Protein AF-A0A378KQJ8-F1 (afdb_monomer)

Foldseek 3Di:
DDDDDDDDDDDDDPPPPDPPPPPPPLALFDALPDDDDLVNLVSVLVVQQWDAACVDPPQGTAHDWFFADFDPDQADKDWDAPDWDDDLVDKIKGAHFIWIDGGQKIWTARMKIWDADNPVSDTQKIKGAHQIWIDGGQKIKTAHIKMAGVVLRKIKTARIWIKGWDQDPNDTQIKIWTFRMWTADSQRKIKTAQIKMDSHRSSDQQKMKTARMWIQDPVQQKIKGAQIFIDGRNRGDDTDRIAMDGNDPDDDWGWDDWDWDADPVQGTKIWTWIKADPDPQKIKIWIWMQGPRPGIDIDMDIGD

Radius of gyration: 27.18 Å; Cα contacts (8 Å, |Δi|>4): 704; chains: 1; bounding box: 116×48×72 Å

Secondary structure (DSSP, 8-state):
---------------------------S---TTS---HHHHHHHHHHHTEEE-TT-TTTTEEEPP---PPPSSTT-EEEE-SEEE--SSS-EEEEEEEEEEETTEEEEEEEEEEEE-TTT--EEEEEEEEEEEEEETTEEEEEEEEEEETTTTEEEEEEEEEEEEEEETTEEEEEEEEEEEEEE-TTS-EEEEEEEEBSS-TT--S-EEEEEEEEEETTTTEEEEEEEEEEETTEEEEEEEEEEEESSSS---EE-PPEEEEETTTEEEEE--EEEEEETTEEEEEEEEEETTTEEEEEEEEE-

Organism: NCBI:txid45072

Mean predicted aligned error: 11.15 Å

pLDDT: mean 85.05, std 15.15, range [36.19, 98.5]

Structure (mmCIF, N/CA/C/O backbone):
data_AF-A0A378KQJ8-F1
#
_entry.id   AF-A0A378KQJ8-F1
#
loop_
_atom_site.group_PDB
_atom_site.id
_atom_site.type_symbol
_atom_site.label_atom_id
_atom_site.label_alt_id
_atom_site.label_comp_id
_atom_site.label_asym_id
_atom_site.label_entity_id
_atom_site.label_seq_id
_atom_site.pdbx_PDB_ins_code
_atom_site.Cartn_x
_atom_site.Cartn_y
_atom_site.Cartn_z
_atom_site.occupancy
_atom_site.B_iso_or_equiv
_atom_site.auth_seq_id
_atom_site.auth_comp_id
_atom_site.auth_asym_id
_atom_site.auth_atom_id
_atom_site.pdbx_PDB_model_num
ATOM 1 N N . MET A 1 1 ? -85.714 -23.700 15.982 1.00 44.81 1 MET A N 1
ATOM 2 C CA . MET A 1 1 ? -85.073 -24.239 14.764 1.00 44.81 1 MET A CA 1
ATOM 3 C C . MET A 1 1 ? -84.961 -23.130 13.729 1.00 44.81 1 MET A C 1
ATOM 5 O O . MET A 1 1 ? -85.967 -22.788 13.132 1.00 44.81 1 MET A O 1
ATOM 9 N N . SER A 1 2 ? -83.765 -22.578 13.544 1.00 40.25 2 SER A N 1
ATOM 10 C CA . SER A 1 2 ? -83.223 -22.140 12.246 1.00 40.25 2 SER A CA 1
ATOM 11 C C . SER A 1 2 ? -81.758 -21.758 12.491 1.00 40.25 2 SER A C 1
ATOM 13 O O . SER A 1 2 ? -81.451 -20.763 13.139 1.00 40.25 2 SER A O 1
ATOM 15 N N . GLY A 1 3 ? -80.850 -22.654 12.097 1.00 38.47 3 GLY A N 1
ATOM 16 C CA . GLY A 1 3 ? -79.409 -22.487 12.275 1.00 38.47 3 GLY A CA 1
ATOM 17 C C . GLY A 1 3 ? -78.847 -21.495 11.261 1.00 38.47 3 GLY A C 1
ATOM 18 O O . GLY A 1 3 ? -79.117 -21.613 10.068 1.00 38.47 3 GLY A O 1
ATOM 19 N N . GLY A 1 4 ? -78.067 -20.528 11.742 1.00 41.56 4 GLY A N 1
ATOM 20 C CA . GLY A 1 4 ? -77.271 -19.638 10.902 1.00 41.56 4 GLY A CA 1
ATOM 21 C C . GLY A 1 4 ? -75.991 -20.341 10.455 1.00 41.56 4 GLY A C 1
ATOM 22 O O . GLY A 1 4 ? -75.175 -20.738 11.284 1.00 41.56 4 GLY A O 1
ATOM 23 N N . LEU A 1 5 ? -75.840 -20.514 9.143 1.00 39.88 5 LEU A N 1
ATOM 24 C CA . LEU A 1 5 ? -74.664 -21.089 8.498 1.00 39.88 5 LEU A CA 1
ATOM 25 C C . LEU A 1 5 ? -73.543 -20.032 8.469 1.00 39.88 5 LEU A C 1
ATOM 27 O O . LEU A 1 5 ? -73.668 -19.018 7.782 1.00 39.88 5 LEU A O 1
ATOM 31 N N . LEU A 1 6 ? -72.461 -20.245 9.221 1.00 37.50 6 LEU A N 1
ATOM 32 C CA . LEU A 1 6 ? -71.276 -19.384 9.189 1.00 37.50 6 LEU A CA 1
ATOM 33 C C . LEU A 1 6 ? -70.377 -19.829 8.022 1.00 37.50 6 LEU A C 1
ATOM 35 O O . LEU A 1 6 ? -69.761 -20.892 8.080 1.00 37.50 6 LEU A O 1
ATOM 39 N N . ILE A 1 7 ? -70.321 -19.044 6.946 1.00 39.22 7 ILE A N 1
ATOM 40 C CA . ILE A 1 7 ? -69.436 -19.310 5.803 1.00 39.22 7 ILE A CA 1
ATOM 41 C C . ILE A 1 7 ? -68.060 -18.706 6.113 1.00 39.22 7 ILE A C 1
ATOM 43 O O . ILE A 1 7 ? -67.894 -17.488 6.095 1.00 39.22 7 ILE A O 1
ATOM 47 N N . LEU A 1 8 ? -67.070 -19.557 6.401 1.00 36.88 8 LEU A N 1
ATOM 48 C CA . LEU A 1 8 ? -65.660 -19.163 6.451 1.00 36.88 8 LEU A CA 1
ATOM 49 C C . LEU A 1 8 ? -65.102 -19.088 5.021 1.00 36.88 8 LEU A C 1
ATOM 51 O O . LEU A 1 8 ? -64.922 -20.109 4.360 1.00 36.88 8 LEU A O 1
ATOM 55 N N . LEU A 1 9 ? -64.794 -17.878 4.556 1.00 37.06 9 LEU A N 1
ATOM 56 C CA . LEU A 1 9 ? -64.016 -17.651 3.338 1.00 37.06 9 LEU A CA 1
ATOM 57 C C . LEU A 1 9 ? -62.523 -17.716 3.679 1.00 37.06 9 LEU A C 1
ATOM 59 O O . LEU A 1 9 ? -61.972 -16.797 4.282 1.00 37.06 9 LEU A O 1
ATOM 63 N N . ILE A 1 10 ? -61.864 -18.812 3.299 1.00 42.81 10 ILE A N 1
ATOM 64 C CA . ILE A 1 10 ? -60.409 -18.956 3.428 1.00 42.81 10 ILE A CA 1
ATOM 65 C C . ILE A 1 10 ? -59.753 -18.346 2.186 1.00 42.81 10 ILE A C 1
ATOM 67 O O . ILE A 1 10 ? -59.684 -18.977 1.129 1.00 42.81 10 ILE A O 1
ATOM 71 N N . TYR A 1 11 ? -59.245 -17.121 2.317 1.00 39.59 11 TYR A N 1
ATOM 72 C CA . TYR A 1 11 ? -58.379 -16.512 1.309 1.00 39.59 11 TYR A CA 1
ATOM 73 C C . TYR A 1 11 ? -57.024 -17.230 1.290 1.00 39.59 11 TYR A C 1
ATOM 75 O O . TYR A 1 11 ? -56.198 -17.049 2.181 1.00 39.59 11 TYR A O 1
ATOM 83 N N . HIS A 1 12 ? -56.783 -18.039 0.258 1.00 42.09 12 HIS A N 1
ATOM 84 C CA . HIS A 1 12 ? -55.451 -18.563 -0.035 1.00 42.09 12 HIS A CA 1
ATOM 85 C C . HIS A 1 12 ? -54.662 -17.486 -0.786 1.00 42.09 12 HIS A C 1
ATOM 87 O O . HIS A 1 12 ? -54.746 -17.367 -2.007 1.00 42.09 12 HIS A O 1
ATOM 93 N N . GLY A 1 13 ? -53.916 -16.667 -0.045 1.00 44.84 13 GLY A N 1
ATOM 94 C CA . GLY A 1 13 ? -52.891 -15.814 -0.633 1.00 44.84 13 GLY A CA 1
ATOM 95 C C . GLY A 1 13 ? -51.716 -16.681 -1.072 1.00 44.84 13 GLY A C 1
ATOM 96 O O . GLY A 1 13 ? -51.011 -17.233 -0.230 1.00 44.84 13 GLY A O 1
ATOM 97 N N . PHE A 1 14 ? -51.500 -16.814 -2.380 1.00 47.16 14 PHE A N 1
ATOM 98 C CA . PHE A 1 14 ? -50.260 -17.373 -2.908 1.00 47.16 14 PHE A CA 1
ATOM 99 C C . PHE A 1 14 ? -49.114 -16.429 -2.533 1.00 47.16 14 PHE A C 1
ATOM 101 O O . PHE A 1 14 ? -48.910 -15.392 -3.164 1.00 47.16 14 PHE A O 1
ATOM 108 N N . ALA A 1 15 ? -48.378 -16.770 -1.477 1.00 45.22 15 ALA A N 1
ATOM 109 C CA . ALA A 1 15 ? -47.122 -16.116 -1.162 1.00 45.22 15 ALA A CA 1
ATOM 110 C C . ALA A 1 15 ? -46.088 -16.569 -2.200 1.00 45.22 15 ALA A C 1
ATOM 112 O O . ALA A 1 15 ? -45.506 -17.648 -2.092 1.00 45.22 15 ALA A O 1
ATOM 113 N N . TYR A 1 16 ? -45.873 -15.754 -3.232 1.00 48.88 16 TYR A N 1
ATOM 114 C CA . TYR A 1 16 ? -44.685 -15.886 -4.062 1.00 48.88 16 TYR A CA 1
ATOM 115 C C . TYR A 1 16 ? -43.480 -15.501 -3.204 1.00 48.88 16 TYR A C 1
ATOM 117 O O . TYR A 1 16 ? -43.243 -14.324 -2.937 1.00 48.88 16 TYR A O 1
ATOM 125 N N . SER A 1 17 ? -42.711 -16.495 -2.760 1.00 49.12 17 SER A N 1
ATOM 126 C CA . SER A 1 17 ? -41.330 -16.240 -2.368 1.00 49.12 17 SER A CA 1
ATOM 127 C C . SER A 1 17 ? -40.620 -15.774 -3.630 1.00 49.12 17 SER A C 1
ATOM 129 O O . SER A 1 17 ? -40.351 -16.582 -4.519 1.00 49.12 17 SER A O 1
ATOM 131 N N . ALA A 1 18 ? -40.325 -14.478 -3.732 1.00 48.50 18 ALA A N 1
ATOM 132 C CA . ALA A 1 18 ? -39.283 -14.039 -4.641 1.00 48.50 18 ALA A CA 1
ATOM 133 C C . ALA A 1 18 ? -38.042 -14.881 -4.323 1.00 48.50 18 ALA A C 1
ATOM 135 O O . ALA A 1 18 ? -37.678 -15.049 -3.155 1.00 48.50 18 ALA A O 1
ATOM 136 N N . SER A 1 19 ? -37.430 -15.479 -5.340 1.00 47.44 19 SER A N 1
ATOM 137 C CA . SER A 1 19 ? -36.090 -16.025 -5.191 1.00 47.44 19 SER A CA 1
ATOM 138 C C . SER A 1 19 ? -35.224 -14.897 -4.641 1.00 47.44 19 SER A C 1
ATOM 140 O O . SER A 1 19 ? -35.102 -13.858 -5.291 1.00 47.44 19 SER A O 1
ATOM 142 N N . LEU A 1 20 ? -34.667 -15.082 -3.443 1.00 38.91 20 LEU A N 1
ATOM 143 C CA . LEU A 1 20 ? -33.558 -14.270 -2.965 1.00 38.91 20 LEU A CA 1
ATOM 144 C C . LEU A 1 20 ? -32.467 -14.407 -4.025 1.00 38.91 20 LEU A C 1
ATOM 146 O O . LEU A 1 20 ? -31.753 -15.407 -4.066 1.00 38.91 20 LEU A O 1
ATOM 150 N N . ILE A 1 21 ? -32.385 -13.427 -4.923 1.00 37.53 21 ILE A N 1
ATOM 151 C CA . ILE A 1 21 ? -31.189 -13.208 -5.715 1.00 37.53 21 ILE A CA 1
ATOM 152 C C . ILE A 1 21 ? -30.171 -12.783 -4.668 1.00 37.53 21 ILE A C 1
ATOM 154 O O . ILE A 1 21 ? -30.102 -11.620 -4.280 1.00 37.53 21 ILE A O 1
ATOM 158 N N . SER A 1 22 ? -29.447 -13.757 -4.117 1.00 36.19 22 SER A N 1
ATOM 159 C CA . SER A 1 22 ? -28.196 -13.460 -3.454 1.00 36.19 22 SER A CA 1
ATOM 160 C C . SER A 1 22 ? -27.294 -12.939 -4.563 1.00 36.19 22 SER A C 1
ATOM 162 O O . SER A 1 22 ? -26.659 -13.722 -5.274 1.00 36.19 22 SER A O 1
ATOM 164 N N . GLU A 1 23 ? -27.283 -11.623 -4.768 1.00 38.66 23 GLU A N 1
ATOM 165 C CA . GLU A 1 23 ? -26.122 -11.001 -5.379 1.00 38.66 23 GLU A CA 1
ATOM 166 C C . GLU A 1 23 ? -24.929 -11.540 -4.586 1.00 38.66 23 GLU A C 1
ATOM 168 O O . GLU A 1 23 ? -24.927 -11.432 -3.352 1.00 38.66 23 GLU A O 1
ATOM 173 N N . PRO A 1 24 ? -23.984 -12.252 -5.225 1.00 41.34 24 PRO A N 1
ATOM 174 C CA . PRO A 1 24 ? -22.836 -12.750 -4.500 1.00 41.34 24 PRO A CA 1
ATOM 175 C C . PRO A 1 24 ? -22.203 -11.521 -3.866 1.00 41.34 24 PRO A C 1
ATOM 177 O O . PRO A 1 24 ? -21.856 -10.595 -4.594 1.00 41.34 24 PRO A O 1
ATOM 180 N N . VAL A 1 25 ? -22.120 -11.489 -2.531 1.00 44.97 25 VAL A N 1
ATOM 181 C CA . VAL A 1 25 ? -21.389 -10.464 -1.780 1.00 44.97 25 VAL A CA 1
ATOM 182 C C . VAL A 1 25 ? -20.016 -10.401 -2.421 1.00 44.97 25 VAL A C 1
ATOM 184 O O . VAL A 1 25 ? -19.195 -11.307 -2.264 1.00 44.97 25 VAL A O 1
ATOM 187 N N . GLN A 1 26 ? -19.836 -9.415 -3.290 1.00 52.94 26 GLN A N 1
ATOM 188 C CA . GLN A 1 26 ? -18.840 -9.501 -4.340 1.00 52.94 26 GLN A CA 1
ATOM 189 C C . GLN A 1 26 ? -17.557 -8.995 -3.711 1.00 52.94 26 GLN A C 1
ATOM 191 O O . GLN A 1 26 ? -17.238 -7.811 -3.787 1.00 52.94 26 GLN A O 1
ATOM 196 N N . ALA A 1 27 ? -16.894 -9.881 -2.966 1.00 62.78 27 ALA A N 1
ATOM 197 C CA . ALA A 1 27 ? -15.757 -9.519 -2.151 1.00 62.78 27 ALA A CA 1
ATOM 198 C C . ALA A 1 27 ? -14.701 -8.886 -3.058 1.00 62.78 27 ALA A C 1
ATOM 200 O O . ALA A 1 27 ? -14.048 -9.551 -3.859 1.00 62.78 27 ALA A O 1
ATOM 201 N N . CYS A 1 28 ? -14.505 -7.581 -2.889 1.00 78.44 28 CYS A N 1
ATOM 202 C CA . CYS A 1 28 ? -13.432 -6.802 -3.500 1.00 78.44 28 CYS A CA 1
ATOM 203 C C . CYS A 1 28 ? -12.031 -7.285 -3.079 1.00 78.44 28 CYS A C 1
ATOM 205 O O . CYS A 1 28 ? -11.018 -6.714 -3.479 1.00 78.44 28 CYS A O 1
ATOM 207 N N . VAL A 1 29 ? -11.978 -8.332 -2.254 1.00 69.00 29 VAL A N 1
ATOM 208 C CA . VAL A 1 29 ? -10.786 -8.928 -1.691 1.00 69.00 29 VAL A CA 1
ATOM 209 C C . VAL A 1 29 ? -10.629 -10.332 -2.236 1.00 69.00 29 VAL A C 1
ATOM 211 O O . VAL A 1 29 ? -11.357 -11.254 -1.880 1.00 69.00 29 VAL A O 1
ATOM 214 N N . ILE A 1 30 ? -9.620 -10.478 -3.080 1.00 77.56 30 ILE A N 1
ATOM 215 C CA . ILE A 1 30 ? -9.178 -11.752 -3.626 1.00 77.56 30 ILE A CA 1
ATOM 216 C C . ILE A 1 30 ? -7.752 -11.977 -3.124 1.00 77.56 30 ILE A C 1
ATOM 218 O O . ILE A 1 30 ? -6.969 -11.021 -3.046 1.00 77.56 30 ILE A O 1
ATOM 222 N N . ALA A 1 31 ? -7.405 -13.225 -2.805 1.00 75.81 31 ALA A N 1
ATOM 223 C CA . ALA A 1 31 ? -6.052 -13.599 -2.403 1.00 75.81 31 ALA A CA 1
ATOM 224 C C . ALA A 1 31 ? -5.023 -13.174 -3.466 1.00 75.81 31 ALA A C 1
ATOM 226 O O . ALA A 1 31 ? -5.290 -13.200 -4.674 1.00 75.81 31 ALA A O 1
ATOM 227 N N . ARG A 1 32 ? -3.858 -12.687 -3.022 1.00 81.00 32 ARG A N 1
ATOM 228 C CA . ARG A 1 32 ? -2.871 -12.026 -3.900 1.00 81.00 32 ARG A CA 1
ATOM 229 C C . ARG A 1 32 ? -2.328 -12.928 -5.015 1.00 81.00 32 ARG A C 1
ATOM 231 O O . ARG A 1 32 ? -1.917 -12.410 -6.049 1.00 81.00 32 ARG A O 1
ATOM 238 N N . ASP A 1 33 ? -2.284 -14.226 -4.787 1.00 77.69 33 ASP A N 1
ATOM 239 C CA . ASP A 1 33 ? -1.779 -15.266 -5.685 1.00 77.69 33 ASP A CA 1
ATOM 240 C C . ASP A 1 33 ? -2.756 -15.678 -6.795 1.00 77.69 33 ASP A C 1
ATOM 242 O O . ASP A 1 33 ? -2.370 -16.425 -7.684 1.00 77.69 33 ASP A O 1
ATOM 246 N N . VAL A 1 34 ? -3.986 -15.162 -6.786 1.00 80.25 34 VAL A N 1
ATOM 247 C CA . VAL A 1 34 ? -4.950 -15.397 -7.866 1.00 80.25 34 VAL A CA 1
ATOM 248 C C . VAL A 1 34 ? -4.620 -14.534 -9.083 1.00 80.25 34 VAL A C 1
ATOM 250 O O . VAL A 1 34 ? -4.525 -13.301 -8.973 1.00 80.25 34 VAL A O 1
ATOM 253 N N . ASP A 1 35 ? -4.514 -15.190 -10.240 1.00 79.50 35 ASP A N 1
ATOM 254 C CA . ASP A 1 35 ? -4.319 -14.553 -11.540 1.00 79.50 35 ASP A CA 1
ATOM 255 C C . ASP A 1 35 ? -5.469 -13.605 -11.899 1.00 79.50 35 ASP A C 1
ATOM 257 O O . ASP A 1 35 ? -6.649 -13.856 -11.644 1.00 79.50 35 ASP A O 1
ATOM 261 N N . LEU A 1 36 ? -5.111 -12.477 -12.510 1.00 84.25 36 LEU A N 1
ATOM 262 C CA . LEU A 1 36 ? -6.044 -11.399 -12.816 1.00 84.25 36 LEU A CA 1
ATOM 263 C C . LEU A 1 36 ? -6.656 -11.556 -14.204 1.00 84.25 36 LEU A C 1
ATOM 265 O O . LEU A 1 36 ? -6.122 -11.031 -15.184 1.00 84.25 36 LEU A O 1
ATOM 269 N N . THR A 1 37 ? -7.816 -12.207 -14.263 1.00 88.38 37 THR A N 1
ATOM 270 C CA . THR A 1 37 ? -8.687 -12.164 -15.444 1.00 88.38 37 THR A CA 1
ATOM 271 C C . THR A 1 37 ? -9.250 -10.757 -15.661 1.00 88.38 37 THR A C 1
ATOM 273 O O . THR A 1 37 ? -9.302 -9.935 -14.739 1.00 88.38 37 THR A O 1
ATOM 276 N N . ASP A 1 38 ? -9.724 -10.477 -16.873 1.00 88.88 38 ASP A N 1
ATOM 277 C CA . ASP A 1 38 ? -10.311 -9.171 -17.193 1.00 88.88 38 ASP A CA 1
ATOM 278 C C . ASP A 1 38 ? -11.583 -8.899 -16.372 1.00 88.88 38 ASP A C 1
ATOM 280 O O . ASP A 1 38 ? -11.800 -7.775 -15.924 1.00 88.88 38 ASP A O 1
ATOM 284 N N . ALA A 1 39 ? -12.364 -9.940 -16.058 1.00 89.56 39 ALA A N 1
ATOM 285 C CA . ALA A 1 39 ? -13.522 -9.836 -15.170 1.00 89.56 39 ALA A CA 1
ATOM 286 C C . ALA A 1 39 ? -13.128 -9.418 -13.741 1.00 89.56 39 ALA A C 1
ATOM 288 O O . ALA A 1 39 ? -13.764 -8.546 -13.147 1.00 89.56 39 ALA A O 1
ATOM 289 N N . ILE A 1 40 ? -12.045 -9.988 -13.195 1.00 90.31 40 ILE A N 1
ATOM 290 C CA . ILE A 1 40 ? -11.534 -9.606 -11.869 1.00 90.31 40 ILE A CA 1
ATOM 291 C C . ILE A 1 40 ? -11.039 -8.156 -11.883 1.00 90.31 40 ILE A C 1
ATOM 293 O O . ILE A 1 40 ? -11.327 -7.384 -10.968 1.00 90.31 40 ILE A O 1
ATOM 297 N N . ARG A 1 41 ? -10.318 -7.759 -12.934 1.00 91.31 41 ARG A N 1
ATOM 298 C CA . ARG A 1 41 ? -9.823 -6.385 -13.098 1.00 91.31 41 ARG A CA 1
ATOM 299 C C . ARG A 1 41 ? -10.955 -5.371 -13.215 1.00 91.31 41 ARG A C 1
ATOM 301 O O . ARG A 1 41 ? -10.891 -4.317 -12.583 1.00 91.31 41 ARG A O 1
ATOM 308 N N . ALA A 1 42 ? -12.008 -5.701 -13.962 1.00 91.31 42 ALA A N 1
ATOM 309 C CA . ALA A 1 42 ? -13.214 -4.886 -14.040 1.00 91.31 42 ALA A CA 1
ATOM 310 C C . ALA A 1 42 ? -13.864 -4.724 -12.660 1.00 91.31 42 ALA A C 1
ATOM 312 O O . ALA A 1 42 ? -14.201 -3.605 -12.271 1.00 91.31 42 ALA A O 1
ATOM 313 N N . LYS A 1 43 ? -13.934 -5.805 -11.871 1.00 91.25 43 LYS A N 1
ATOM 314 C CA . LYS A 1 43 ? -14.443 -5.738 -10.498 1.00 91.25 43 LYS A CA 1
ATOM 315 C C . LYS A 1 43 ? -13.582 -4.855 -9.596 1.00 91.25 43 LYS A C 1
ATOM 317 O O . LYS A 1 43 ? -14.119 -4.077 -8.814 1.00 91.25 43 LYS A O 1
ATOM 322 N N . PHE A 1 44 ? -12.257 -4.911 -9.711 1.00 93.06 44 PHE A N 1
ATOM 323 C CA . PHE A 1 44 ? -11.382 -4.014 -8.950 1.00 93.06 44 PHE A CA 1
ATOM 324 C C . PHE A 1 44 ? -11.564 -2.547 -9.322 1.00 93.06 44 PHE A C 1
ATOM 326 O O . PHE A 1 44 ? -11.573 -1.708 -8.423 1.00 93.06 44 PHE A O 1
ATOM 333 N N . ALA A 1 45 ? -11.759 -2.233 -10.605 1.00 92.69 45 ALA A N 1
ATOM 334 C CA . ALA A 1 45 ? -12.081 -0.875 -11.036 1.00 92.69 45 ALA A CA 1
ATOM 335 C C . ALA A 1 45 ? -13.355 -0.353 -10.353 1.00 92.69 45 ALA A C 1
ATOM 337 O O . ALA A 1 45 ? -13.350 0.758 -9.828 1.00 92.69 45 ALA A O 1
ATOM 338 N N . GLU A 1 46 ? -14.403 -1.174 -10.270 1.00 92.44 46 GLU A N 1
ATOM 339 C CA . GLU A 1 46 ? -15.641 -0.841 -9.558 1.00 92.44 46 GLU A CA 1
ATOM 340 C C . GLU A 1 46 ? -15.406 -0.657 -8.047 1.00 92.44 46 GLU A C 1
ATOM 342 O O . GLU A 1 46 ? -15.739 0.383 -7.483 1.00 92.44 46 GLU A O 1
ATOM 347 N N . CYS A 1 47 ? -14.754 -1.625 -7.396 1.00 92.38 47 CYS A N 1
ATOM 348 C CA . CYS A 1 47 ? -14.466 -1.611 -5.958 1.00 92.38 47 CYS A CA 1
ATOM 349 C C . CYS A 1 47 ? -13.651 -0.392 -5.511 1.00 92.38 47 CYS A C 1
ATOM 351 O O . CYS A 1 47 ? -13.875 0.158 -4.426 1.00 92.38 47 CYS A O 1
ATOM 353 N N . LEU A 1 48 ? -12.689 0.006 -6.343 1.00 92.88 48 LEU A N 1
ATOM 354 C CA . LEU A 1 48 ? -11.844 1.168 -6.122 1.00 92.88 48 LEU A CA 1
ATOM 355 C C . LEU A 1 48 ? -12.528 2.478 -6.541 1.00 92.88 48 LEU A C 1
ATOM 357 O O . LEU A 1 48 ? -12.068 3.542 -6.135 1.00 92.88 48 LEU A O 1
ATOM 361 N N . GLY A 1 49 ? -13.627 2.430 -7.296 1.00 92.44 49 GLY A N 1
ATOM 362 C CA . GLY A 1 49 ? -14.334 3.613 -7.782 1.00 92.44 49 GLY A CA 1
ATOM 363 C C . GLY A 1 49 ? -13.577 4.342 -8.891 1.00 92.44 49 GLY A C 1
ATOM 364 O O . GLY A 1 49 ? -13.467 5.567 -8.850 1.00 92.44 49 GLY A O 1
ATOM 365 N N . TRP A 1 50 ? -13.001 3.598 -9.836 1.00 92.75 50 TRP A N 1
ATOM 366 C CA . TRP A 1 50 ? -12.348 4.157 -11.020 1.00 92.75 50 TRP A CA 1
ATOM 367 C C . TRP A 1 50 ? -13.359 4.880 -11.917 1.00 92.75 50 TRP A C 1
ATOM 369 O O . TRP A 1 50 ? -14.444 4.367 -12.190 1.00 92.75 50 TRP A O 1
ATOM 379 N N . GLN A 1 51 ? -12.981 6.058 -12.401 1.00 90.50 51 GLN A N 1
ATOM 380 C CA . GLN A 1 51 ? -13.736 6.879 -13.336 1.00 90.50 51 GLN A CA 1
ATOM 381 C C . GLN A 1 51 ? -12.869 7.095 -14.575 1.00 90.50 51 GLN A C 1
ATOM 383 O O . GLN A 1 51 ? -11.827 7.749 -14.512 1.00 90.50 51 GLN A O 1
ATOM 388 N N . ALA A 1 52 ? -13.287 6.503 -15.694 1.00 87.12 52 ALA A N 1
ATOM 389 C CA . ALA A 1 52 ? -12.602 6.682 -16.964 1.00 87.12 52 ALA A CA 1
ATOM 390 C C . ALA A 1 52 ? -12.775 8.125 -17.456 1.00 87.12 52 ALA A C 1
ATOM 392 O O . ALA A 1 52 ? -13.882 8.661 -17.456 1.00 87.12 52 ALA A O 1
ATOM 393 N N . ASP A 1 53 ? -11.675 8.721 -17.894 1.00 82.44 53 ASP A N 1
ATOM 394 C CA . ASP A 1 53 ? -11.619 10.050 -18.486 1.00 82.44 53 ASP A CA 1
ATOM 395 C C . ASP A 1 53 ? -10.610 10.037 -19.636 1.00 82.44 53 ASP A C 1
ATOM 397 O O . ASP A 1 53 ? -9.395 10.045 -19.431 1.00 82.44 53 ASP A O 1
ATOM 401 N N . GLN A 1 54 ? -11.128 10.020 -20.864 1.00 72.56 54 GLN A N 1
ATOM 402 C CA . GLN A 1 54 ? -10.305 9.979 -22.074 1.00 72.56 54 GLN A CA 1
ATOM 403 C C . GLN A 1 54 ? -9.520 11.273 -22.322 1.00 72.56 54 GLN A C 1
ATOM 405 O O . GLN A 1 54 ? -8.613 11.277 -23.149 1.00 72.56 54 GLN A O 1
ATOM 410 N N . SER A 1 55 ? -9.847 12.359 -21.616 1.00 71.75 55 SER A N 1
ATOM 411 C CA . SER A 1 55 ? -9.095 13.613 -21.688 1.00 71.75 55 SER A CA 1
ATOM 412 C C . SER A 1 55 ? -7.835 13.606 -20.811 1.00 71.75 55 SER A C 1
ATOM 414 O O . SER A 1 55 ? -6.970 14.470 -20.972 1.00 71.75 55 SER A O 1
ATOM 416 N N . SER A 1 56 ? -7.684 12.615 -19.920 1.00 67.50 56 SER A N 1
ATOM 417 C CA . SER A 1 56 ? -6.499 12.478 -19.073 1.00 67.50 56 SER A CA 1
ATOM 418 C C . SER A 1 56 ? -5.306 11.938 -19.875 1.00 67.50 56 SER A C 1
ATOM 420 O O . SER A 1 56 ? -5.386 10.838 -20.427 1.00 67.50 56 SER A O 1
ATOM 422 N N . PRO A 1 57 ? -4.162 12.648 -19.918 1.00 59.97 57 PRO A N 1
ATOM 423 C CA . PRO A 1 57 ? -3.032 12.280 -20.772 1.00 59.97 57 PRO A CA 1
ATOM 424 C C . PRO A 1 57 ? -2.291 11.013 -20.317 1.00 59.97 57 PRO A C 1
ATOM 426 O O . PRO A 1 57 ? -1.521 10.449 -21.091 1.00 59.97 57 PRO A O 1
ATOM 429 N N . LEU A 1 58 ? -2.489 10.556 -19.074 1.00 65.38 58 LEU A N 1
ATOM 430 C CA . LEU A 1 58 ? -1.830 9.372 -18.520 1.00 65.38 58 LEU A CA 1
ATOM 431 C C . LEU A 1 58 ? -2.866 8.409 -17.940 1.00 65.38 58 LEU A C 1
ATOM 433 O O . LEU A 1 58 ? -3.565 8.730 -16.982 1.00 65.38 58 LEU A O 1
ATOM 437 N N . CYS A 1 59 ? -2.936 7.217 -18.534 1.00 73.88 59 CYS A N 1
ATOM 438 C CA . CYS A 1 59 ? -3.802 6.109 -18.134 1.00 73.88 59 CYS A CA 1
ATOM 439 C C . CYS A 1 59 ? -5.313 6.422 -17.999 1.00 73.88 59 CYS A C 1
ATOM 441 O O . CYS A 1 59 ? -6.022 5.701 -17.297 1.00 73.88 59 CYS A O 1
ATOM 443 N N . LEU A 1 60 ? -5.802 7.462 -18.690 1.00 79.44 60 LEU A N 1
ATOM 444 C CA . LEU A 1 60 ? -7.210 7.686 -19.055 1.00 79.44 60 LEU A CA 1
ATOM 445 C C . LEU A 1 60 ? -8.232 7.659 -17.898 1.00 79.44 60 LEU A C 1
ATOM 447 O O . LEU A 1 60 ? -9.334 7.122 -18.054 1.00 79.44 60 LEU A O 1
ATOM 451 N N . GLY A 1 61 ? -7.907 8.209 -16.725 1.00 85.94 61 GLY A N 1
ATOM 452 C CA . GLY A 1 61 ? -8.905 8.347 -15.661 1.00 85.94 61 GLY A CA 1
ATOM 453 C C . GLY A 1 61 ? -8.382 8.754 -14.293 1.00 85.94 61 GLY A C 1
ATOM 454 O O . GLY A 1 61 ? -7.220 9.122 -14.121 1.00 85.94 61 GLY A O 1
ATOM 455 N N . SER A 1 62 ? -9.281 8.696 -13.314 1.00 88.00 62 SER A N 1
ATOM 456 C CA . SER A 1 62 ? -9.021 9.004 -11.907 1.00 88.00 62 SER A CA 1
ATOM 457 C C . SER A 1 62 ? -9.903 8.158 -10.985 1.00 88.00 62 SER A C 1
ATOM 459 O O . SER A 1 62 ? -10.839 7.497 -11.429 1.00 88.00 62 SER A O 1
ATOM 461 N N . TYR A 1 63 ? -9.611 8.151 -9.686 1.00 90.12 63 TYR A N 1
ATOM 462 C CA . TYR A 1 63 ? -10.508 7.554 -8.697 1.00 90.12 63 TYR A CA 1
ATOM 463 C C . TYR A 1 63 ? -11.471 8.596 -8.150 1.00 90.12 63 TYR A C 1
ATOM 465 O O . TYR A 1 63 ? -11.060 9.721 -7.862 1.00 90.12 63 TYR A O 1
ATOM 473 N N . LYS A 1 64 ? -12.725 8.192 -7.920 1.00 87.88 64 LYS A N 1
ATOM 474 C CA . LYS A 1 64 ? -13.715 9.036 -7.254 1.00 87.88 64 LYS A CA 1
ATOM 475 C C . LYS A 1 64 ? -13.134 9.570 -5.932 1.00 87.88 64 LYS A C 1
ATOM 477 O O . LYS A 1 64 ? -12.707 8.757 -5.094 1.00 87.88 64 LYS A O 1
ATOM 482 N N . PRO A 1 65 ? -13.140 10.900 -5.718 1.00 84.12 65 PRO A N 1
ATOM 483 C CA . PRO A 1 65 ? -12.664 11.495 -4.479 1.00 84.12 65 PRO A CA 1
ATOM 484 C C . PRO A 1 65 ? -13.338 10.861 -3.269 1.00 84.12 65 PRO A C 1
ATOM 486 O O . PRO A 1 65 ? -14.531 10.547 -3.283 1.00 84.12 65 PRO A O 1
ATOM 489 N N . THR A 1 66 ? -12.553 10.630 -2.223 1.00 83.56 66 THR A N 1
ATOM 490 C CA . THR A 1 66 ? -13.046 10.024 -0.981 1.00 83.56 66 THR A CA 1
ATOM 491 C C . THR A 1 66 ? -13.036 11.081 0.096 1.00 83.56 66 THR A C 1
ATOM 493 O O . THR A 1 66 ? -11.976 11.458 0.584 1.00 83.56 66 THR A O 1
ATOM 496 N N . THR A 1 67 ? -14.219 11.582 0.435 1.00 82.19 67 THR A N 1
ATOM 497 C CA . THR A 1 67 ? -14.400 12.592 1.475 1.00 82.19 67 THR A CA 1
ATOM 498 C C . THR A 1 67 ? -14.894 11.928 2.749 1.00 82.19 67 THR A C 1
ATOM 500 O O . THR A 1 67 ? -15.903 11.224 2.726 1.00 82.19 67 THR A O 1
ATOM 503 N N . VAL A 1 68 ? -14.208 12.185 3.859 1.00 86.00 68 VAL A N 1
ATOM 504 C CA . VAL A 1 68 ? -14.641 11.790 5.200 1.00 86.00 68 VAL A CA 1
ATOM 505 C C . VAL A 1 68 ? -14.917 13.061 5.990 1.00 86.00 68 VAL A C 1
ATOM 507 O O . VAL A 1 68 ? -14.031 13.904 6.140 1.00 86.00 68 VAL A O 1
ATOM 510 N N . THR A 1 69 ? -16.144 13.211 6.485 1.00 86.62 69 THR A N 1
ATOM 511 C CA . THR A 1 69 ? -16.497 14.324 7.370 1.00 86.62 69 THR A CA 1
ATOM 512 C C . THR A 1 69 ? -15.804 14.118 8.716 1.00 86.62 69 THR A C 1
ATOM 514 O O . THR A 1 69 ? -16.048 13.078 9.328 1.00 86.62 69 THR A O 1
ATOM 517 N N . PRO A 1 70 ? -14.958 15.050 9.186 1.00 87.88 70 PRO A N 1
ATOM 518 C CA . PRO A 1 70 ? -14.267 14.903 10.464 1.00 87.88 70 PRO A CA 1
ATOM 519 C C . PRO A 1 70 ? -15.248 14.895 11.644 1.00 87.88 70 PRO A C 1
ATOM 521 O O . PRO A 1 70 ? -16.342 15.460 11.566 1.00 87.88 70 PRO A O 1
ATOM 524 N N . LEU A 1 71 ? -14.838 14.257 12.743 1.00 88.50 71 LEU A N 1
ATOM 525 C CA . LEU A 1 71 ? -15.533 14.352 14.031 1.00 88.50 71 LEU A CA 1
ATOM 526 C C . LEU A 1 71 ? -15.268 15.711 14.698 1.00 88.50 71 LEU A C 1
ATOM 528 O O . LEU A 1 71 ? -14.382 16.456 14.279 1.00 88.50 71 LEU A O 1
ATOM 532 N N . ALA A 1 72 ? -16.047 16.047 15.730 1.00 87.38 72 ALA A N 1
ATOM 533 C CA . ALA A 1 72 ? -15.959 17.356 16.380 1.00 87.38 72 ALA A CA 1
ATOM 534 C C . ALA A 1 72 ? -14.625 17.549 17.120 1.00 87.38 72 ALA A C 1
ATOM 536 O O . ALA A 1 72 ? -14.124 18.669 17.216 1.00 87.38 72 ALA A O 1
ATOM 537 N N . SER A 1 73 ? -14.043 16.456 17.621 1.00 88.31 73 SER A N 1
ATOM 538 C CA . SER A 1 73 ? -12.712 16.425 18.226 1.00 88.31 73 SER A CA 1
ATOM 539 C C . SER A 1 73 ? -11.828 15.368 17.564 1.00 88.31 73 SER A C 1
ATOM 541 O O . SER A 1 73 ? -12.289 14.285 17.206 1.00 88.31 73 SER A O 1
ATOM 543 N N . VAL A 1 74 ? -10.531 15.663 17.448 1.00 81.81 74 VAL A N 1
ATOM 544 C CA . VAL A 1 74 ? -9.521 14.762 16.858 1.00 81.81 74 VAL A CA 1
ATOM 545 C C . VAL A 1 74 ? -9.342 13.482 17.688 1.00 81.81 74 VAL A C 1
ATOM 547 O O . VAL A 1 74 ? -9.003 12.428 17.149 1.00 81.81 74 VAL A O 1
ATOM 550 N N . ASP A 1 75 ? -9.612 13.559 18.992 1.00 82.56 75 ASP A N 1
ATOM 551 C CA . ASP A 1 75 ? -9.517 12.423 19.915 1.00 82.56 75 ASP A CA 1
ATOM 552 C C . ASP A 1 75 ? -10.843 11.662 20.064 1.00 82.56 75 ASP A C 1
ATOM 554 O O . ASP A 1 75 ? -10.894 10.609 20.703 1.00 82.56 75 ASP A O 1
ATOM 558 N N . GLU A 1 76 ? -11.926 12.172 19.470 1.00 87.44 76 GLU A N 1
ATOM 559 C CA . GLU A 1 76 ? -13.221 11.501 19.479 1.00 87.44 76 GLU A CA 1
ATOM 560 C C . GLU A 1 76 ? -13.165 10.221 18.637 1.00 87.44 76 GLU A C 1
ATOM 562 O O . GLU A 1 76 ? -12.629 10.196 17.527 1.00 87.44 76 GLU A O 1
ATOM 567 N N . VAL A 1 77 ? -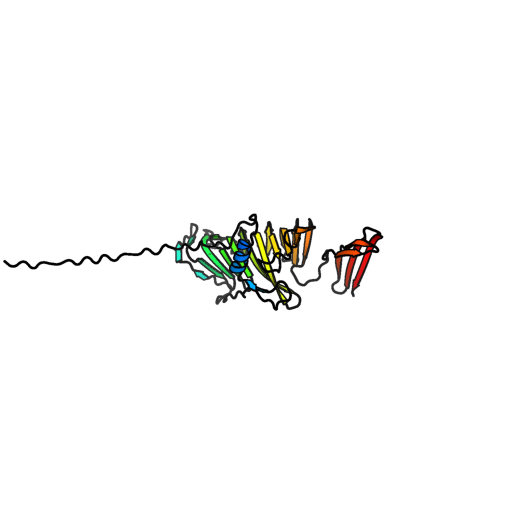13.751 9.146 19.167 1.00 87.81 77 VAL A N 1
ATOM 568 C CA . VAL A 1 77 ? -13.934 7.887 18.444 1.00 87.81 77 VAL A CA 1
ATOM 569 C C . VAL A 1 77 ? -15.421 7.570 18.400 1.00 87.81 77 VAL A C 1
ATOM 571 O O . VAL A 1 77 ? -16.037 7.311 19.436 1.00 87.81 77 VAL A O 1
ATOM 574 N N . ARG A 1 78 ? -15.992 7.547 17.195 1.00 90.50 78 ARG A N 1
ATOM 575 C CA . ARG A 1 78 ? -17.375 7.126 16.958 1.00 90.50 78 ARG A CA 1
ATOM 576 C C . ARG A 1 78 ? -17.401 5.658 16.560 1.00 90.50 78 ARG A C 1
ATOM 578 O O . ARG A 1 78 ? -16.637 5.237 15.696 1.00 90.50 78 ARG A O 1
ATOM 585 N N . ILE A 1 79 ? -18.292 4.885 17.176 1.00 91.88 79 ILE A N 1
ATOM 586 C CA . ILE A 1 79 ? -18.468 3.461 16.884 1.00 91.88 79 ILE A CA 1
ATOM 587 C C . ILE A 1 79 ? -19.951 3.177 16.651 1.00 91.88 79 ILE A C 1
ATOM 589 O O . ILE A 1 79 ? -20.770 3.464 17.522 1.00 91.88 79 ILE A O 1
ATOM 593 N N . LEU A 1 80 ? -20.282 2.596 15.500 1.00 94.06 80 LEU A N 1
ATOM 594 C CA . LEU A 1 80 ? -21.630 2.179 15.109 1.00 94.06 80 LEU A CA 1
ATOM 595 C C . LEU A 1 80 ? -21.614 0.696 14.714 1.00 94.06 80 LEU A C 1
ATOM 597 O O . LEU A 1 80 ? -20.620 0.210 14.176 1.00 94.06 80 LEU A O 1
ATOM 601 N N . ALA A 1 81 ? -22.693 -0.023 15.016 1.00 96.62 81 ALA A N 1
ATOM 602 C CA . ALA A 1 81 ? -22.944 -1.396 14.574 1.00 96.62 81 ALA A CA 1
ATOM 603 C C . ALA A 1 81 ? -24.411 -1.767 14.839 1.00 96.62 81 ALA A C 1
ATOM 605 O O . ALA A 1 81 ? -25.028 -1.211 15.750 1.00 96.62 81 ALA A O 1
ATOM 606 N N . ASP A 1 82 ? -24.934 -2.762 14.123 1.00 96.94 82 ASP A N 1
ATOM 607 C CA . ASP A 1 82 ? -26.305 -3.253 14.321 1.00 96.94 82 ASP A CA 1
ATOM 608 C C . ASP A 1 82 ? -26.470 -3.946 15.681 1.00 96.94 82 ASP A C 1
ATOM 610 O O . ASP A 1 82 ? -27.503 -3.841 16.342 1.00 96.94 82 ASP A O 1
ATOM 614 N N . ARG A 1 83 ? -25.442 -4.690 16.111 1.00 96.56 83 ARG A N 1
ATOM 615 C CA . ARG A 1 83 ? -25.416 -5.379 17.405 1.00 96.56 83 ARG A CA 1
ATOM 616 C C . ARG A 1 83 ? -24.079 -5.199 18.091 1.00 96.56 83 ARG A C 1
ATOM 618 O O . ARG A 1 83 ? -23.024 -5.35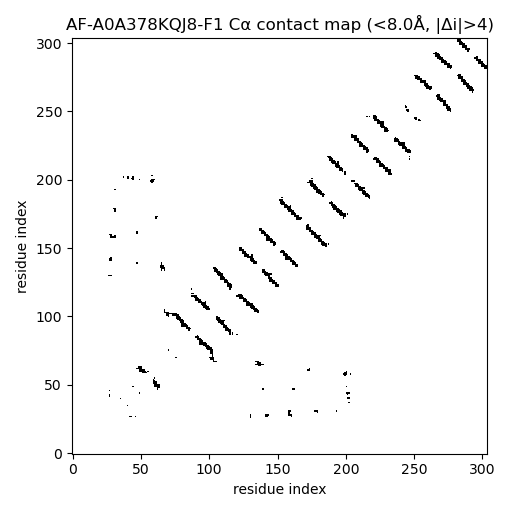6 17.473 1.00 96.56 83 ARG A O 1
ATOM 625 N N . VAL A 1 84 ? -24.141 -4.971 19.400 1.00 95.19 84 VAL A N 1
ATOM 626 C CA . VAL A 1 84 ? -22.957 -4.804 20.235 1.00 95.19 84 VAL A CA 1
ATOM 627 C C . VAL A 1 84 ? -23.065 -5.625 21.513 1.00 95.19 84 VAL A C 1
ATOM 629 O O . VAL A 1 84 ? -24.081 -5.621 22.201 1.00 95.19 84 VAL A O 1
ATOM 632 N N . SER A 1 85 ? -21.989 -6.329 21.844 1.00 94.12 85 SER A N 1
ATOM 633 C CA . SER A 1 85 ? -21.804 -7.030 23.111 1.00 94.12 85 SER A CA 1
ATOM 634 C C . SER A 1 85 ? -20.522 -6.529 23.763 1.00 94.12 85 SER A C 1
ATOM 636 O O . SER A 1 85 ? -19.418 -6.829 23.300 1.00 94.12 85 SER A O 1
ATOM 638 N N . PHE A 1 86 ? -20.674 -5.736 24.822 1.00 87.62 86 PHE A N 1
ATOM 639 C CA . PHE A 1 86 ? -19.562 -5.144 25.556 1.00 87.62 86 PHE A CA 1
ATOM 640 C C . PHE A 1 86 ? -19.187 -5.982 26.774 1.00 87.62 86 PHE A C 1
ATOM 642 O O . PHE A 1 86 ? -20.037 -6.333 27.589 1.00 87.62 86 PHE A O 1
ATOM 649 N N . TYR A 1 87 ? -17.891 -6.234 26.920 1.00 86.56 87 TYR A N 1
ATOM 650 C CA . TYR A 1 87 ? -17.301 -6.916 28.065 1.00 86.56 87 TYR A CA 1
ATOM 651 C C . TYR A 1 87 ? -16.036 -6.170 28.506 1.00 86.56 87 TYR A C 1
ATOM 653 O O . TYR A 1 87 ? -15.273 -5.688 27.666 1.00 86.56 87 TYR A O 1
ATOM 661 N N . ARG A 1 88 ? -15.825 -6.062 29.824 1.00 78.69 88 ARG A N 1
ATOM 662 C CA . ARG A 1 88 ? -14.624 -5.441 30.418 1.00 78.69 88 ARG A CA 1
ATOM 663 C C . ARG A 1 88 ? -13.476 -6.435 30.573 1.00 78.69 88 ARG A C 1
ATOM 665 O O . ARG A 1 88 ? -12.324 -6.095 30.350 1.00 78.69 88 ARG A O 1
ATOM 672 N N . ASP A 1 89 ? -13.816 -7.654 30.961 1.00 82.00 89 ASP A N 1
ATOM 673 C CA . ASP A 1 89 ? -12.922 -8.767 31.282 1.00 82.00 89 ASP A CA 1
ATOM 674 C C . ASP A 1 89 ? -12.729 -9.742 30.107 1.00 82.00 89 ASP A C 1
ATOM 676 O O . ASP A 1 89 ? -11.886 -10.636 30.156 1.00 82.00 89 ASP A O 1
ATOM 680 N N . LYS A 1 90 ? -13.518 -9.580 29.039 1.00 86.88 90 LYS A N 1
ATOM 681 C CA . LYS A 1 90 ? -13.506 -10.423 27.839 1.00 86.88 90 LYS A CA 1
ATOM 682 C C . LYS A 1 90 ? -13.514 -9.564 26.580 1.00 86.88 90 LYS A C 1
ATOM 684 O O . LYS A 1 90 ? -13.724 -8.354 26.610 1.00 86.88 90 LYS A O 1
ATOM 689 N N . ARG A 1 91 ? -13.307 -10.213 25.437 1.00 92.19 91 ARG A N 1
ATOM 690 C CA . ARG A 1 91 ? -13.385 -9.583 24.117 1.00 92.19 91 ARG A CA 1
ATOM 691 C C . ARG A 1 91 ? -14.800 -9.066 23.847 1.00 92.19 91 ARG A C 1
ATOM 693 O O . ARG A 1 91 ? -15.740 -9.856 23.793 1.00 92.19 91 ARG A O 1
ATOM 700 N N . SER A 1 92 ? -14.930 -7.765 23.606 1.00 95.19 92 SER A N 1
ATOM 701 C CA . SER A 1 92 ? -16.179 -7.165 23.125 1.00 95.19 92 SER A CA 1
ATOM 702 C C . SER A 1 92 ? -16.377 -7.472 21.640 1.00 95.19 92 SER A C 1
ATOM 704 O O . SER A 1 92 ? -15.403 -7.590 20.895 1.00 95.19 92 SER A O 1
ATOM 706 N N . THR A 1 93 ? -17.628 -7.613 21.208 1.00 97.12 93 THR A N 1
ATOM 707 C CA . THR A 1 93 ? -17.987 -7.974 19.828 1.00 97.12 93 THR A CA 1
ATOM 708 C C . THR A 1 93 ? -18.977 -6.969 19.257 1.00 97.12 93 THR A C 1
ATOM 710 O O . THR A 1 93 ? -19.968 -6.642 19.904 1.00 97.12 93 THR A O 1
ATOM 713 N N . LEU A 1 94 ? -18.711 -6.507 18.041 1.00 96.81 94 LEU A N 1
ATOM 714 C CA . LEU A 1 94 ? -19.586 -5.671 17.229 1.00 96.81 94 LEU A CA 1
ATOM 715 C C . LEU A 1 94 ? -19.882 -6.427 15.938 1.00 96.81 94 LEU A C 1
ATOM 717 O O . LEU A 1 94 ? -18.958 -6.977 15.340 1.00 96.81 94 LEU A O 1
ATOM 721 N N . SER A 1 95 ? -21.141 -6.482 15.513 1.00 96.75 95 SER A N 1
ATOM 722 C CA . SER A 1 95 ? -21.528 -7.217 14.303 1.00 96.75 95 SER A CA 1
ATOM 723 C C . SER A 1 95 ? -22.639 -6.514 13.537 1.00 96.75 95 SER A C 1
ATOM 725 O O . SER A 1 95 ? -23.570 -6.012 14.170 1.00 96.75 95 SER A O 1
ATOM 727 N N . GLY A 1 96 ? -22.569 -6.597 12.208 1.00 93.75 96 GLY A N 1
ATOM 728 C CA . GLY A 1 96 ? -23.494 -5.953 11.280 1.00 93.75 96 GLY A CA 1
ATOM 729 C C . GLY A 1 96 ? -23.150 -4.478 11.101 1.00 93.75 96 GLY A C 1
ATOM 730 O O . GLY A 1 96 ? -23.112 -3.740 12.086 1.00 93.75 96 GLY A O 1
ATOM 731 N N . ASN A 1 97 ? -22.844 -4.084 9.860 1.00 93.62 97 ASN A N 1
ATOM 732 C CA . ASN A 1 97 ? -22.557 -2.702 9.455 1.00 93.62 97 ASN A CA 1
ATOM 733 C C . ASN A 1 97 ? -21.645 -1.947 10.439 1.00 93.62 97 ASN A C 1
ATOM 735 O O . ASN A 1 97 ? -21.944 -0.828 10.854 1.00 93.62 97 ASN A O 1
ATOM 739 N N . VAL A 1 98 ? -20.545 -2.582 10.860 1.00 96.62 98 VAL A N 1
ATOM 740 C CA . VAL A 1 98 ? -19.633 -1.975 11.828 1.00 96.62 98 VAL A CA 1
ATOM 741 C C . VAL A 1 98 ? -18.938 -0.792 11.170 1.00 96.62 98 VAL A C 1
ATOM 743 O O . VAL A 1 98 ? -18.359 -0.934 10.095 1.00 96.62 98 VAL A O 1
ATOM 746 N N . GLU A 1 99 ? -18.949 0.349 11.845 1.00 96.00 99 GLU A N 1
ATOM 747 C CA . GLU A 1 99 ? -18.196 1.545 11.488 1.00 96.00 99 GLU A CA 1
ATOM 748 C C . GLU A 1 99 ? -17.443 2.045 12.717 1.00 96.00 99 GLU A C 1
ATOM 750 O O . GLU A 1 99 ? -18.028 2.278 13.775 1.00 96.00 99 GLU A O 1
ATOM 755 N N . VAL A 1 100 ? -16.134 2.224 12.575 1.00 93.94 100 VAL A N 1
ATOM 756 C CA . VAL A 1 100 ? -15.291 2.889 13.568 1.00 93.94 100 VAL A CA 1
ATOM 757 C C . VAL A 1 100 ? -14.654 4.095 12.903 1.00 93.94 100 VAL A C 1
ATOM 759 O O . VAL A 1 100 ? -13.895 3.941 11.949 1.00 93.94 100 VAL A O 1
ATOM 762 N N . GLN A 1 101 ? -14.947 5.286 13.413 1.00 93.00 101 GLN A N 1
ATOM 763 C CA . GLN A 1 101 ? -14.389 6.536 12.920 1.00 93.00 101 GLN A CA 1
ATOM 764 C C . GLN A 1 101 ? -13.555 7.224 14.000 1.00 93.00 101 GLN A C 1
ATOM 766 O O . GLN A 1 101 ? -13.991 7.345 15.143 1.00 93.00 101 GLN A O 1
ATOM 771 N N . GLN A 1 102 ? -12.380 7.715 13.613 1.00 89.88 102 GLN A N 1
ATOM 772 C CA . GLN A 1 102 ? -11.570 8.642 14.400 1.00 89.88 102 GLN A CA 1
ATOM 773 C C . GLN A 1 102 ? -11.068 9.749 13.473 1.00 89.88 102 GLN A C 1
ATOM 775 O O . GLN A 1 102 ? -10.365 9.460 12.503 1.00 89.88 102 GLN A O 1
ATOM 780 N N . ASP A 1 103 ? -11.414 11.003 13.771 1.00 88.81 103 ASP A N 1
ATOM 781 C CA . ASP A 1 103 ? -11.096 12.149 12.909 1.00 88.81 103 ASP A CA 1
ATOM 782 C C . ASP A 1 103 ? -11.548 11.896 11.446 1.00 88.81 103 ASP A C 1
ATOM 784 O O . ASP A 1 103 ? -12.729 11.621 11.211 1.00 88.81 103 ASP A O 1
ATOM 788 N N . GLN A 1 104 ? -10.640 11.929 10.463 1.00 90.31 104 GLN A N 1
ATOM 789 C CA . GLN A 1 104 ? -10.918 11.662 9.046 1.00 90.31 104 GLN A CA 1
ATOM 790 C C . GLN A 1 104 ? -10.651 10.206 8.627 1.00 90.31 104 GLN A C 1
ATOM 792 O O . GLN A 1 104 ? -10.562 9.910 7.434 1.00 90.31 104 GLN A O 1
ATOM 797 N N . ARG A 1 105 ? -10.504 9.284 9.585 1.00 91.81 105 ARG A N 1
ATOM 798 C CA . ARG A 1 105 ? -10.283 7.854 9.329 1.00 91.81 105 ARG A CA 1
ATOM 799 C C . ARG A 1 105 ? -11.535 7.064 9.641 1.00 91.81 105 ARG A C 1
ATOM 801 O O . ARG A 1 105 ? -12.028 7.141 10.763 1.00 91.81 105 ARG A O 1
ATOM 808 N N . VAL A 1 106 ? -11.996 6.259 8.692 1.00 94.88 106 VAL A N 1
ATOM 809 C CA . VAL A 1 106 ? -13.146 5.365 8.880 1.00 94.88 106 VAL A CA 1
ATOM 810 C C . VAL A 1 106 ? -12.736 3.937 8.569 1.00 94.88 106 VAL A C 1
ATOM 812 O O . VAL A 1 106 ? -12.072 3.677 7.568 1.00 94.88 106 VAL A O 1
ATOM 815 N N . VAL A 1 107 ? -13.140 3.005 9.426 1.00 96.06 107 VAL A N 1
ATOM 816 C CA . VAL A 1 107 ? -13.004 1.568 9.202 1.00 96.06 107 VAL A CA 1
ATOM 817 C C . VAL A 1 107 ? -14.385 0.941 9.221 1.00 96.06 107 VAL A C 1
ATOM 819 O O . VAL A 1 107 ? -15.039 0.923 10.263 1.00 96.06 107 VAL A O 1
ATOM 822 N N . ASN A 1 108 ? -14.814 0.406 8.081 1.00 96.62 108 ASN A N 1
ATOM 823 C CA . ASN A 1 108 ? -16.025 -0.399 7.978 1.00 96.62 108 ASN A CA 1
ATOM 824 C C . ASN A 1 108 ? -15.688 -1.891 7.973 1.00 96.62 108 ASN A C 1
ATOM 826 O O . ASN A 1 108 ? -14.639 -2.280 7.456 1.00 96.62 108 ASN A O 1
ATOM 830 N N . ALA A 1 109 ? -16.564 -2.718 8.544 1.00 96.88 109 ALA A N 1
ATOM 831 C CA . ALA A 1 109 ? -16.464 -4.176 8.505 1.00 96.88 109 ALA A CA 1
ATOM 832 C C . ALA A 1 109 ? -17.809 -4.846 8.834 1.00 96.88 109 ALA A C 1
ATOM 834 O O . ALA A 1 109 ? -18.721 -4.226 9.377 1.00 96.88 109 ALA A O 1
ATOM 835 N N . GLN A 1 110 ? -17.917 -6.150 8.592 1.00 95.12 110 GLN A N 1
ATOM 836 C CA . GLN A 1 110 ? -19.063 -6.944 9.048 1.00 95.12 110 GLN A CA 1
ATOM 837 C C . GLN A 1 110 ? -18.979 -7.300 10.532 1.00 95.12 110 GLN A C 1
ATOM 839 O O . GLN A 1 110 ? -19.996 -7.473 11.205 1.00 95.12 110 GLN A O 1
ATOM 844 N N . THR A 1 111 ? -17.772 -7.456 11.069 1.00 96.62 111 THR A N 1
ATOM 845 C CA . THR A 1 111 ? -17.548 -7.773 12.481 1.00 96.62 111 THR A CA 1
ATOM 846 C C . THR A 1 111 ? -16.292 -7.082 12.983 1.00 96.62 111 THR A C 1
ATOM 848 O O . THR A 1 111 ? -15.275 -7.060 12.290 1.00 96.62 111 THR A O 1
ATOM 851 N N . ALA A 1 112 ? -16.346 -6.565 14.209 1.00 97.62 112 ALA A N 1
ATOM 852 C CA . ALA A 1 112 ? -15.170 -6.108 14.929 1.00 97.62 112 ALA A CA 1
ATOM 853 C C . ALA A 1 112 ? -15.092 -6.732 16.322 1.00 97.62 112 ALA A C 1
ATOM 855 O O . ALA A 1 112 ? -16.081 -6.832 17.050 1.00 97.62 112 ALA A O 1
ATOM 856 N N . TYR A 1 113 ? -13.885 -7.117 16.711 1.00 96.94 113 TYR A N 1
ATOM 857 C CA . TYR A 1 113 ? -13.563 -7.579 18.046 1.00 96.94 113 TYR A CA 1
ATOM 858 C C . TYR A 1 113 ? -12.665 -6.575 18.746 1.00 96.94 113 TYR A C 1
ATOM 860 O O . TYR A 1 113 ? -11.600 -6.231 18.237 1.00 96.94 113 TYR A O 1
ATOM 868 N N . VAL A 1 114 ? -13.063 -6.148 19.940 1.00 95.62 114 VAL A N 1
ATOM 869 C CA . VAL A 1 114 ? -12.328 -5.158 20.731 1.00 95.62 114 VAL A CA 1
ATOM 870 C C . VAL A 1 114 ? -11.759 -5.829 21.973 1.00 95.62 114 VAL A C 1
ATOM 872 O O . VAL A 1 114 ? -12.487 -6.437 22.763 1.00 95.62 114 VAL A O 1
ATOM 875 N N . TYR A 1 115 ? -10.448 -5.706 22.139 1.00 94.19 115 TYR A N 1
ATOM 876 C CA . TYR A 1 115 ? -9.687 -6.222 23.268 1.00 94.19 115 TYR A CA 1
ATOM 877 C C . TYR A 1 115 ? -9.244 -5.057 24.149 1.00 94.19 115 TYR A C 1
ATOM 879 O O . TYR A 1 115 ? -8.790 -4.028 23.640 1.00 94.19 115 TYR A O 1
ATOM 887 N N . ARG A 1 116 ? -9.378 -5.225 25.465 1.00 93.12 116 ARG A N 1
ATOM 888 C CA . ARG A 1 116 ? -9.006 -4.224 26.464 1.00 93.12 116 ARG A CA 1
ATOM 889 C C . ARG A 1 116 ? -8.048 -4.812 27.483 1.00 93.12 116 ARG A C 1
ATOM 891 O O . ARG A 1 116 ? -8.086 -6.014 27.741 1.00 93.12 116 ARG A O 1
ATOM 898 N N . ASP A 1 117 ? -7.205 -3.963 28.052 1.00 91.44 117 ASP A N 1
ATOM 899 C CA . ASP A 1 117 ? -6.466 -4.314 29.258 1.00 91.44 117 ASP A CA 1
ATOM 900 C C . ASP A 1 117 ? -7.426 -4.343 30.458 1.00 91.44 117 ASP A C 1
ATOM 902 O O . ASP A 1 117 ? -8.217 -3.421 30.654 1.00 91.44 117 ASP A O 1
ATOM 906 N N . ALA A 1 118 ? -7.379 -5.406 31.261 1.00 88.56 118 ALA A N 1
ATOM 907 C CA . ALA A 1 118 ? -8.316 -5.588 32.370 1.00 88.56 118 ALA A CA 1
ATOM 908 C C . ALA A 1 118 ? -8.083 -4.608 33.536 1.00 88.56 118 ALA A C 1
ATOM 910 O O . ALA A 1 118 ? -8.996 -4.387 34.331 1.00 88.56 118 ALA A O 1
ATOM 911 N N . LYS A 1 119 ? -6.877 -4.037 33.660 1.00 90.38 119 LYS A N 1
ATOM 912 C CA . LYS A 1 119 ? -6.511 -3.105 34.733 1.00 90.38 119 LYS A CA 1
ATOM 913 C C . LYS A 1 119 ? -6.758 -1.659 34.317 1.00 90.38 119 LYS A C 1
ATOM 915 O O . LYS A 1 119 ? -7.358 -0.914 35.084 1.00 90.38 119 LYS A O 1
ATOM 920 N N . THR A 1 120 ? -6.307 -1.266 33.125 1.00 91.44 120 THR A N 1
ATOM 921 C CA . THR A 1 120 ? -6.420 0.124 32.644 1.00 91.44 120 THR A CA 1
ATOM 922 C C . THR A 1 120 ? -7.720 0.389 31.887 1.00 91.44 120 THR A C 1
ATOM 924 O O . THR A 1 120 ? -8.110 1.542 31.720 1.00 91.44 120 THR A O 1
ATOM 927 N N . ASN A 1 121 ? -8.428 -0.663 31.452 1.00 87.69 121 ASN A N 1
ATOM 928 C CA . ASN A 1 121 ? -9.628 -0.598 30.605 1.00 87.69 121 ASN A CA 1
ATOM 929 C C . ASN A 1 121 ? -9.385 0.046 29.217 1.00 87.69 121 ASN A C 1
ATOM 931 O O . ASN A 1 121 ? -10.330 0.305 28.456 1.00 87.69 121 ASN A O 1
ATOM 935 N N . GLU A 1 122 ? -8.119 0.265 28.857 1.00 89.94 122 GLU A N 1
ATOM 936 C CA . GLU A 1 122 ? -7.698 0.812 27.572 1.00 89.94 122 GLU A CA 1
ATOM 937 C C . GLU A 1 122 ? -7.853 -0.222 26.461 1.00 89.94 122 GLU A C 1
ATOM 939 O O . GLU A 1 122 ? -7.638 -1.417 26.661 1.00 89.94 122 GLU A O 1
ATOM 944 N N . VAL A 1 123 ? -8.209 0.237 25.258 1.00 90.44 123 VAL A N 1
ATOM 945 C CA . VAL A 1 123 ? -8.284 -0.635 24.081 1.00 90.44 123 VAL A CA 1
ATOM 946 C C . VAL A 1 123 ? -6.872 -0.938 23.597 1.00 90.44 123 VAL A C 1
ATOM 948 O O . VAL A 1 123 ? -6.147 -0.035 23.178 1.00 90.44 123 VAL A O 1
ATOM 951 N N . THR A 1 124 ? -6.497 -2.213 23.618 1.00 92.62 124 THR A N 1
ATOM 952 C CA . THR A 1 124 ? -5.164 -2.674 23.212 1.00 92.62 124 THR A CA 1
ATOM 953 C C . THR A 1 124 ? -5.134 -3.118 21.757 1.00 92.62 124 THR A C 1
ATOM 955 O O . THR A 1 124 ? -4.131 -2.924 21.077 1.00 92.62 124 THR A O 1
ATOM 958 N N . LYS A 1 125 ? -6.239 -3.689 21.261 1.00 94.56 125 LYS A N 1
ATOM 959 C CA . LYS A 1 125 ? -6.337 -4.246 19.909 1.00 94.56 125 LYS A CA 1
ATOM 960 C C . LYS A 1 125 ? -7.779 -4.240 19.412 1.00 94.56 125 LYS A C 1
ATOM 962 O O . LYS A 1 125 ? -8.692 -4.606 20.154 1.00 94.56 125 LYS A O 1
ATOM 967 N N . ILE A 1 126 ? -7.970 -3.902 18.142 1.00 95.69 126 ILE A N 1
ATOM 968 C CA . ILE A 1 126 ? -9.236 -4.043 17.422 1.00 95.69 126 ILE A CA 1
ATOM 969 C C . ILE A 1 126 ? -8.993 -4.913 16.191 1.00 95.69 126 ILE A C 1
ATOM 971 O O . ILE A 1 126 ? -8.088 -4.639 15.407 1.00 95.69 126 ILE A O 1
ATOM 975 N N . GLU A 1 127 ? -9.774 -5.975 16.032 1.00 97.69 127 GLU A N 1
ATOM 976 C CA . GLU A 1 127 ? -9.725 -6.873 14.877 1.00 97.69 127 GLU A CA 1
ATOM 977 C C . GLU A 1 127 ? -11.007 -6.726 14.058 1.00 97.69 127 GLU A C 1
ATOM 979 O O . GLU A 1 127 ? -12.090 -6.960 14.580 1.00 97.69 127 GLU A O 1
ATOM 984 N N . PHE A 1 128 ? -10.872 -6.364 12.787 1.00 97.44 128 PHE A N 1
ATOM 985 C CA . PHE A 1 128 ? -11.951 -6.185 11.821 1.00 97.44 128 PHE A CA 1
ATOM 986 C C . PHE A 1 128 ? -11.972 -7.350 10.832 1.00 97.44 128 PHE A C 1
ATOM 988 O O . PHE A 1 128 ? -10.920 -7.763 10.331 1.00 97.44 128 PHE A O 1
ATOM 995 N N . LEU A 1 129 ? -13.165 -7.867 10.543 1.00 94.81 129 LEU A N 1
ATOM 996 C CA . LEU A 1 129 ? -13.391 -9.029 9.686 1.00 94.81 129 LEU A CA 1
ATOM 997 C C . LEU A 1 129 ? -14.596 -8.812 8.768 1.00 94.81 129 LEU A C 1
ATOM 999 O O . LEU A 1 129 ? -15.624 -8.287 9.197 1.00 94.81 129 LEU A O 1
ATOM 1003 N N . GLY A 1 130 ? -14.476 -9.317 7.538 1.00 87.50 130 GLY A N 1
ATOM 1004 C CA . GLY A 1 130 ? -15.537 -9.306 6.531 1.00 87.50 130 GLY A CA 1
ATOM 1005 C C . GLY A 1 130 ? -15.696 -7.936 5.874 1.00 87.50 130 GLY A C 1
ATOM 1006 O O . GLY A 1 130 ? -16.165 -7.006 6.518 1.00 87.50 130 GLY A O 1
ATOM 1007 N N . ASP A 1 131 ? -15.300 -7.844 4.601 1.00 85.44 131 ASP A N 1
ATOM 1008 C CA . ASP A 1 131 ? -15.285 -6.612 3.791 1.00 85.44 131 ASP A CA 1
ATOM 1009 C C . ASP A 1 131 ? -14.725 -5.400 4.552 1.00 85.44 131 ASP A C 1
ATOM 1011 O O . ASP A 1 131 ? -15.406 -4.403 4.787 1.00 85.44 131 ASP A O 1
ATOM 1015 N N . VAL A 1 132 ? -13.474 -5.518 5.008 1.00 95.62 132 VAL A N 1
ATOM 1016 C CA . VAL A 1 132 ? -12.844 -4.439 5.766 1.00 95.62 132 VAL A CA 1
ATOM 1017 C C . VAL A 1 132 ? -12.501 -3.307 4.810 1.00 95.62 132 VAL A C 1
ATOM 1019 O O . VAL A 1 132 ? -11.681 -3.496 3.913 1.00 95.62 132 VAL A O 1
ATOM 1022 N N . ARG A 1 133 ? -13.079 -2.123 5.015 1.00 95.88 133 ARG A N 1
ATOM 1023 C CA . ARG A 1 133 ? -12.796 -0.924 4.216 1.00 95.88 133 ARG A CA 1
ATOM 1024 C C . ARG A 1 133 ? -12.202 0.147 5.115 1.00 95.88 133 ARG A C 1
ATOM 1026 O O . ARG A 1 133 ? -12.880 0.653 5.999 1.00 95.88 133 ARG A O 1
ATOM 1033 N N . TYR A 1 134 ? -10.940 0.479 4.889 1.00 95.06 134 TYR A N 1
ATOM 1034 C CA . TYR A 1 134 ? -10.256 1.586 5.545 1.00 95.06 134 TYR A CA 1
ATOM 1035 C C . TYR A 1 134 ? -10.246 2.793 4.609 1.00 95.06 134 TYR A C 1
ATOM 1037 O O . TYR A 1 134 ? -9.737 2.709 3.488 1.00 95.06 134 TYR A O 1
ATOM 1045 N N . LEU A 1 135 ? -10.797 3.904 5.078 1.00 94.00 135 LEU A N 1
ATOM 1046 C CA . LEU A 1 135 ? -10.989 5.137 4.330 1.00 94.00 135 LEU A CA 1
ATOM 1047 C C . LEU A 1 135 ? -10.235 6.277 5.015 1.00 94.00 135 LEU A C 1
ATOM 1049 O O . LEU A 1 135 ? -10.360 6.494 6.218 1.00 94.00 135 LEU A O 1
ATOM 1053 N N . GLU A 1 136 ? -9.492 7.020 4.209 1.00 91.44 136 GLU A N 1
ATOM 1054 C CA . GLU A 1 136 ? -8.875 8.309 4.522 1.00 91.44 136 GLU A CA 1
ATOM 1055 C C . GLU A 1 136 ? -9.129 9.247 3.327 1.00 91.44 136 GLU A C 1
ATOM 1057 O O . GLU A 1 136 ? -9.467 8.762 2.238 1.00 91.44 136 GLU A O 1
ATOM 1062 N N . PRO A 1 137 ? -8.948 10.573 3.469 1.00 88.38 137 PRO A N 1
ATOM 1063 C CA . PRO A 1 137 ? -8.977 11.477 2.325 1.00 88.38 137 PRO A CA 1
ATOM 1064 C C . PRO A 1 137 ? -8.087 10.962 1.183 1.00 88.38 137 PRO A C 1
ATOM 1066 O O . PRO A 1 137 ? -6.891 10.723 1.365 1.00 88.38 137 PRO A O 1
ATOM 1069 N N . ASP A 1 138 ? -8.705 10.723 0.024 1.00 83.56 138 ASP A N 1
ATOM 1070 C CA . ASP A 1 138 ? -8.087 10.181 -1.197 1.00 83.56 138 ASP A CA 1
ATOM 1071 C C . ASP A 1 138 ? -7.298 8.869 -1.043 1.00 83.56 138 ASP A C 1
ATOM 1073 O O . ASP A 1 138 ? -6.449 8.534 -1.876 1.00 83.56 138 ASP A O 1
ATOM 1077 N N . ARG A 1 139 ? -7.607 8.079 -0.011 1.00 91.44 139 ARG A N 1
ATOM 1078 C 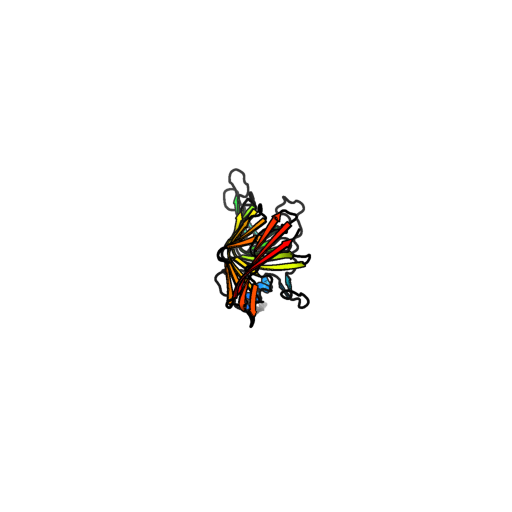CA . ARG A 1 139 ? -7.006 6.767 0.238 1.00 91.44 139 ARG A CA 1
ATOM 1079 C C . ARG A 1 139 ? -8.077 5.753 0.598 1.00 91.44 139 ARG A C 1
ATOM 1081 O O . ARG A 1 139 ? -8.956 6.001 1.418 1.00 91.44 139 ARG A O 1
ATOM 1088 N N . LEU A 1 140 ? -7.969 4.577 -0.001 1.00 94.69 140 LEU A N 1
ATOM 1089 C CA . LEU A 1 140 ? -8.859 3.459 0.274 1.00 94.69 140 LEU A CA 1
ATOM 1090 C C . LEU A 1 140 ? -8.031 2.183 0.332 1.00 94.69 140 LEU A C 1
ATOM 1092 O O . LEU A 1 140 ? -7.248 1.909 -0.577 1.00 94.69 140 LEU A O 1
ATOM 1096 N N . MET A 1 141 ? -8.242 1.393 1.377 1.00 95.38 141 MET A N 1
ATOM 1097 C CA . MET A 1 141 ? -7.808 0.003 1.436 1.00 95.38 141 MET A CA 1
ATOM 1098 C C . MET A 1 141 ? -9.026 -0.880 1.665 1.00 95.38 141 MET A C 1
ATOM 1100 O O . MET A 1 141 ? -9.822 -0.618 2.563 1.00 95.38 141 MET A O 1
ATOM 1104 N N . ILE A 1 142 ? -9.158 -1.929 0.865 1.00 95.94 142 ILE A N 1
ATOM 1105 C CA . ILE A 1 142 ? -10.155 -2.978 1.039 1.00 95.94 142 ILE A CA 1
ATOM 1106 C C . ILE A 1 142 ? -9.408 -4.268 1.361 1.00 95.94 142 ILE A C 1
ATOM 1108 O O . ILE A 1 142 ? -8.441 -4.603 0.675 1.00 95.94 142 ILE A O 1
ATOM 1112 N N . ALA A 1 143 ? -9.810 -4.967 2.418 1.00 95.62 143 ALA A N 1
ATOM 1113 C CA . ALA A 1 143 ? -9.063 -6.095 2.954 1.00 95.62 143 ALA A CA 1
ATOM 1114 C C . ALA A 1 143 ? -9.941 -7.185 3.570 1.00 95.62 143 ALA A C 1
ATOM 1116 O O . ALA A 1 143 ? -11.087 -6.962 3.963 1.00 95.62 143 ALA A O 1
ATOM 1117 N N . ARG A 1 144 ? -9.382 -8.395 3.678 1.00 93.62 144 ARG A N 1
ATOM 1118 C CA . ARG A 1 144 ? -10.077 -9.548 4.275 1.00 93.62 144 ARG A CA 1
ATOM 1119 C C . ARG A 1 144 ? -10.156 -9.398 5.790 1.00 93.62 144 ARG A C 1
ATOM 1121 O O . ARG A 1 144 ? -11.159 -9.754 6.410 1.00 93.62 144 ARG A O 1
ATOM 1128 N N . LYS A 1 145 ? -9.067 -8.895 6.370 1.00 95.12 145 LYS A N 1
ATOM 1129 C CA . LYS A 1 145 ? -8.870 -8.723 7.805 1.00 95.12 145 LYS A CA 1
ATOM 1130 C C . LYS A 1 145 ? -7.952 -7.536 8.064 1.00 95.12 145 LYS A C 1
ATOM 1132 O O . LYS A 1 145 ? -6.943 -7.375 7.378 1.00 95.12 145 LYS A O 1
ATOM 1137 N N . ALA A 1 146 ? -8.263 -6.768 9.102 1.00 97.44 146 ALA A N 1
ATOM 1138 C CA . ALA A 1 146 ? -7.361 -5.762 9.647 1.00 97.44 146 ALA A CA 1
ATOM 1139 C C . ALA A 1 146 ? -7.273 -5.892 11.166 1.00 97.44 146 ALA A C 1
ATOM 1141 O O . ALA A 1 146 ? -8.259 -6.167 11.842 1.00 97.44 146 ALA A O 1
ATOM 1142 N N . VAL A 1 147 ? -6.084 -5.676 11.708 1.00 97.75 147 VAL A N 1
ATOM 1143 C CA . VAL A 1 147 ? -5.821 -5.573 13.139 1.00 97.75 147 VAL A CA 1
ATOM 1144 C C . VAL A 1 147 ? -5.170 -4.224 13.383 1.00 97.75 147 VAL A C 1
ATOM 1146 O O . VAL A 1 147 ? -4.162 -3.912 12.754 1.00 97.75 147 VAL A O 1
ATOM 1149 N N . ILE A 1 148 ? -5.734 -3.438 14.293 1.00 95.69 148 ILE A N 1
ATOM 1150 C CA . ILE A 1 148 ? -5.246 -2.108 14.659 1.00 95.69 148 ILE A CA 1
ATOM 1151 C C . ILE A 1 148 ? -4.975 -2.088 16.160 1.00 95.69 148 ILE A C 1
ATOM 1153 O O . ILE A 1 148 ? -5.805 -2.544 16.947 1.00 95.69 148 ILE A O 1
ATOM 1157 N N . ASN A 1 149 ? -3.830 -1.538 16.551 1.00 94.81 149 ASN A N 1
ATOM 1158 C CA . ASN A 1 149 ? -3.467 -1.254 17.933 1.00 94.81 149 ASN A CA 1
ATOM 1159 C C . ASN A 1 149 ? -3.623 0.261 18.155 1.00 94.81 149 ASN A C 1
ATOM 1161 O O . ASN A 1 149 ? -2.795 1.036 17.674 1.00 94.81 149 ASN A O 1
ATOM 1165 N N . PRO A 1 150 ? -4.688 0.726 18.834 1.00 90.19 150 PRO A N 1
ATOM 1166 C CA . PRO A 1 150 ? -4.973 2.160 18.919 1.00 90.19 150 PRO A CA 1
ATOM 1167 C C . PRO A 1 150 ? -3.899 2.970 19.657 1.00 90.19 150 PRO A C 1
ATOM 1169 O O . PRO A 1 150 ? -3.696 4.137 19.336 1.00 90.19 150 PRO A O 1
ATOM 1172 N N . GLN A 1 151 ? -3.191 2.342 20.601 1.00 89.56 151 GLN A N 1
ATOM 1173 C CA . GLN A 1 151 ? -2.213 3.003 21.473 1.00 89.56 151 GLN A CA 1
ATOM 1174 C C . GLN A 1 151 ? -1.004 3.558 20.710 1.00 89.56 151 GLN A C 1
ATOM 1176 O O . GLN A 1 151 ? -0.593 4.694 20.922 1.00 89.56 151 GLN A O 1
ATOM 1181 N N . ASP A 1 152 ? -0.450 2.772 19.787 1.00 93.25 152 ASP A N 1
ATOM 1182 C CA . ASP A 1 152 ? 0.728 3.145 18.994 1.00 93.25 152 ASP A CA 1
ATOM 1183 C C . ASP A 1 152 ? 0.405 3.334 17.502 1.00 93.25 152 ASP A C 1
ATOM 1185 O O . ASP A 1 152 ? 1.285 3.602 16.679 1.00 93.25 152 ASP A O 1
ATOM 1189 N N . LYS A 1 153 ? -0.880 3.204 17.145 1.00 91.50 153 LYS A N 1
ATOM 1190 C CA . LYS A 1 153 ? -1.411 3.298 15.780 1.00 91.50 153 LYS A CA 1
ATOM 1191 C C . LYS A 1 153 ? -0.808 2.245 14.836 1.00 91.50 153 LYS A C 1
ATOM 1193 O O . LYS A 1 153 ? -0.895 2.394 13.615 1.00 91.50 153 LYS A O 1
ATOM 1198 N N . SER A 1 154 ? -0.155 1.204 15.353 1.00 96.50 154 SER A N 1
ATOM 1199 C CA . SER A 1 154 ? 0.374 0.103 14.546 1.00 96.50 154 SER A CA 1
ATOM 1200 C C . SER A 1 154 ? -0.750 -0.831 14.102 1.00 96.50 154 SER A C 1
ATOM 1202 O O . SER A 1 154 ? -1.858 -0.822 14.643 1.00 96.50 154 SER A O 1
ATOM 1204 N N . GLY A 1 155 ? -0.488 -1.646 13.086 1.00 96.94 155 GLY A N 1
ATOM 1205 C CA . GLY A 1 155 ? -1.499 -2.569 12.597 1.00 96.94 155 GLY A CA 1
ATOM 1206 C C . GLY A 1 155 ? -1.010 -3.502 11.508 1.00 96.94 155 GLY A C 1
ATOM 1207 O O . GLY A 1 155 ? 0.086 -3.349 10.966 1.00 96.94 155 GLY A O 1
ATOM 1208 N N . ILE A 1 156 ? -1.834 -4.497 11.203 1.00 98.06 156 ILE A N 1
ATOM 1209 C CA . ILE A 1 156 ? -1.599 -5.485 10.153 1.00 98.06 156 ILE A CA 1
ATOM 1210 C C . ILE A 1 156 ? -2.895 -5.666 9.381 1.00 98.06 156 ILE A C 1
ATOM 1212 O O . ILE A 1 156 ? -3.946 -5.885 9.973 1.00 98.06 156 ILE A O 1
ATOM 1216 N N . THR A 1 157 ? -2.803 -5.607 8.064 1.00 96.94 157 THR A N 1
ATOM 1217 C CA . THR A 1 157 ? -3.918 -5.810 7.144 1.00 96.94 157 THR A CA 1
ATOM 1218 C C . THR A 1 157 ? -3.548 -6.930 6.177 1.00 96.94 157 THR A C 1
ATOM 1220 O O . THR A 1 157 ? -2.430 -6.942 5.661 1.00 96.94 157 THR A O 1
ATOM 1223 N N . GLU A 1 158 ? -4.451 -7.882 5.958 1.00 94.94 158 GLU A N 1
ATOM 1224 C CA . GLU A 1 158 ? -4.221 -9.079 5.140 1.00 94.94 158 GLU A CA 1
ATOM 1225 C C . GLU A 1 158 ? -5.088 -9.069 3.880 1.00 94.94 158 GLU A C 1
ATOM 1227 O O . GLU A 1 158 ? -6.265 -8.705 3.945 1.00 94.94 158 GLU A O 1
ATOM 1232 N N . ASP A 1 159 ? -4.501 -9.513 2.763 1.00 93.88 159 ASP A N 1
ATOM 1233 C CA . ASP A 1 159 ? -5.107 -9.538 1.425 1.00 93.88 159 ASP A CA 1
ATOM 1234 C C . ASP A 1 159 ? -5.731 -8.194 1.059 1.00 93.88 159 ASP A C 1
ATOM 1236 O O . ASP A 1 159 ? -6.938 -7.989 1.139 1.00 93.88 159 ASP A O 1
ATOM 1240 N N . VAL A 1 160 ? -4.871 -7.248 0.702 1.00 95.31 160 VAL A N 1
ATOM 1241 C CA . VAL A 1 160 ? -5.229 -5.842 0.558 1.00 95.31 160 VAL A CA 1
ATOM 1242 C C . VAL A 1 160 ? -5.306 -5.464 -0.910 1.00 95.31 160 VAL A C 1
ATOM 1244 O O . VAL A 1 160 ? -4.375 -5.735 -1.668 1.00 95.31 160 VAL A O 1
ATOM 1247 N N . LEU A 1 161 ? -6.383 -4.783 -1.283 1.00 95.75 161 LEU A N 1
ATOM 1248 C CA . LEU A 1 161 ? -6.516 -3.973 -2.487 1.00 95.75 161 LEU A CA 1
ATOM 1249 C C . LEU A 1 161 ? -6.496 -2.505 -2.049 1.00 95.75 161 LEU A C 1
ATOM 1251 O O . LEU A 1 161 ? -7.319 -2.101 -1.232 1.00 95.75 161 LEU A O 1
ATOM 1255 N N . TYR A 1 162 ? -5.558 -1.706 -2.547 1.00 95.38 162 TYR A N 1
ATOM 1256 C CA . TYR A 1 162 ? -5.399 -0.314 -2.128 1.00 95.38 162 TYR A CA 1
ATOM 1257 C C . TYR A 1 162 ? -5.360 0.647 -3.304 1.00 95.38 162 TYR A C 1
ATOM 1259 O O . TYR A 1 162 ? -4.906 0.298 -4.393 1.00 95.38 162 TYR A O 1
ATOM 1267 N N . ARG A 1 163 ? -5.766 1.889 -3.043 1.00 94.38 163 ARG A N 1
ATOM 1268 C CA . ARG A 1 163 ? -5.526 3.035 -3.917 1.00 94.38 163 ARG A CA 1
ATOM 1269 C C . ARG A 1 163 ? -5.164 4.288 -3.137 1.00 94.38 163 ARG A C 1
ATOM 1271 O O . ARG A 1 163 ? -5.545 4.446 -1.975 1.00 94.38 163 ARG A O 1
ATOM 1278 N N . PHE A 1 164 ? -4.467 5.186 -3.812 1.00 91.31 164 PHE A N 1
ATOM 1279 C CA . PHE A 1 164 ? -4.122 6.515 -3.331 1.00 91.31 164 PHE A CA 1
ATOM 1280 C C . PHE A 1 164 ? -3.823 7.429 -4.517 1.00 91.31 164 PHE A C 1
ATOM 1282 O O . PHE A 1 164 ? -3.530 6.953 -5.611 1.00 91.31 164 PHE A O 1
ATOM 1289 N N . ASN A 1 165 ? -3.852 8.738 -4.296 1.00 85.31 165 ASN A N 1
ATOM 1290 C CA . ASN A 1 165 ? -3.335 9.701 -5.262 1.00 85.31 165 ASN A CA 1
ATOM 1291 C C . ASN A 1 165 ? -1.910 10.113 -4.875 1.00 85.31 165 ASN A C 1
ATOM 1293 O O . ASN A 1 165 ? -1.603 10.340 -3.702 1.00 85.31 165 ASN A O 1
ATOM 1297 N N . THR A 1 166 ? -1.030 10.215 -5.867 1.00 73.12 166 THR A N 1
ATOM 1298 C CA . THR A 1 166 ? 0.306 10.803 -5.717 1.00 73.12 166 THR A CA 1
ATOM 1299 C C . THR A 1 166 ? 0.322 12.188 -6.339 1.00 73.12 166 THR A C 1
ATOM 1301 O O . THR A 1 166 ? -0.210 12.386 -7.422 1.00 73.12 166 THR A O 1
ATOM 1304 N N . ASN A 1 167 ? 0.939 13.162 -5.674 1.00 68.12 167 ASN A N 1
ATOM 1305 C CA . ASN A 1 167 ? 1.062 14.512 -6.220 1.00 68.12 167 ASN A CA 1
ATOM 1306 C C . ASN A 1 167 ? 2.426 14.679 -6.889 1.00 68.12 167 ASN A C 1
ATOM 1308 O O . ASN A 1 167 ? 3.445 14.789 -6.200 1.00 68.12 167 ASN A O 1
ATOM 1312 N N . ARG A 1 168 ? 2.448 14.747 -8.223 1.00 63.06 168 ARG A N 1
ATOM 1313 C CA . ARG A 1 168 ? 3.663 14.995 -9.011 1.00 63.06 168 ARG A CA 1
ATOM 1314 C C . ARG A 1 168 ? 3.423 16.173 -9.952 1.00 63.06 168 ARG A C 1
ATOM 1316 O O . ARG A 1 168 ? 2.452 16.171 -10.690 1.00 63.06 168 ARG A O 1
ATOM 1323 N N . ASN A 1 169 ? 4.290 17.188 -9.914 1.00 62.97 169 ASN A N 1
ATOM 1324 C CA . ASN A 1 169 ? 4.209 18.381 -10.777 1.00 62.97 169 ASN A CA 1
ATOM 1325 C C . ASN A 1 169 ? 2.814 19.045 -10.816 1.00 62.97 169 ASN A C 1
ATOM 1327 O O . ASN A 1 169 ? 2.325 19.395 -11.882 1.00 62.97 169 ASN A O 1
ATOM 1331 N N . ASN A 1 170 ? 2.166 19.199 -9.654 1.00 64.50 170 ASN A N 1
ATOM 1332 C CA . ASN A 1 170 ? 0.802 19.738 -9.511 1.00 64.50 170 ASN A CA 1
ATOM 1333 C C . ASN A 1 170 ? -0.313 18.913 -10.188 1.00 64.50 170 ASN A C 1
ATOM 1335 O O . ASN A 1 170 ? -1.444 19.379 -10.260 1.00 64.50 170 ASN A O 1
ATOM 1339 N N . ALA A 1 171 ? -0.026 17.679 -10.612 1.00 65.75 171 ALA A N 1
ATOM 1340 C CA . ALA A 1 171 ? -1.020 16.705 -11.040 1.00 65.75 171 ALA A CA 1
ATOM 1341 C C . ALA A 1 171 ? -1.188 15.611 -9.974 1.00 65.75 171 ALA A C 1
ATOM 1343 O O . ALA A 1 171 ? -0.205 15.061 -9.463 1.00 65.75 171 ALA A O 1
ATOM 1344 N N . ALA A 1 172 ? -2.442 15.294 -9.651 1.00 73.44 172 ALA A N 1
ATOM 1345 C CA . ALA A 1 172 ? -2.788 14.121 -8.862 1.00 73.44 172 ALA A CA 1
ATOM 1346 C C . ALA A 1 172 ? -2.800 12.905 -9.795 1.00 73.44 172 ALA A C 1
ATOM 1348 O O . ALA A 1 172 ? -3.682 12.766 -10.638 1.00 73.44 172 ALA A O 1
ATOM 1349 N N . LEU A 1 173 ? -1.798 12.041 -9.665 1.00 80.06 173 LEU A N 1
ATOM 1350 C CA . LEU A 1 173 ? -1.725 10.785 -10.396 1.00 80.06 173 LEU A CA 1
ATOM 1351 C C . LEU A 1 173 ? -2.360 9.682 -9.546 1.00 80.06 173 LEU A C 1
ATOM 1353 O O . LEU A 1 173 ? -1.863 9.420 -8.440 1.00 80.06 173 LEU A O 1
ATOM 1357 N N . PRO A 1 174 ? -3.428 9.029 -10.030 1.00 88.50 174 PRO A N 1
ATOM 1358 C CA . PRO A 1 174 ? -4.009 7.902 -9.329 1.00 88.50 174 PRO A CA 1
ATOM 1359 C C . PRO A 1 174 ? -3.011 6.748 -9.299 1.00 88.50 174 PRO A C 1
ATOM 1361 O O . PRO A 1 174 ? -2.262 6.523 -10.246 1.00 88.50 174 PRO A O 1
ATOM 1364 N N . ALA A 1 175 ? -3.006 6.006 -8.204 1.00 90.38 175 ALA A N 1
ATOM 1365 C CA . ALA A 1 175 ? -2.222 4.798 -8.057 1.00 90.38 175 ALA A CA 1
ATOM 1366 C C . ALA A 1 175 ? -3.032 3.738 -7.326 1.00 90.38 175 ALA A C 1
ATOM 1368 O O . ALA A 1 175 ? -3.821 4.036 -6.424 1.00 90.38 175 ALA A O 1
ATOM 1369 N N . TRP A 1 176 ? -2.819 2.485 -7.700 1.00 94.44 176 TRP A N 1
ATOM 1370 C CA . TRP A 1 176 ? -3.405 1.358 -6.998 1.00 94.44 176 TRP A CA 1
ATOM 1371 C C . TRP A 1 176 ? -2.481 0.154 -6.997 1.00 94.44 176 TRP A C 1
ATOM 1373 O O . TRP A 1 176 ? -1.461 0.100 -7.689 1.00 94.44 176 TRP A O 1
ATOM 1383 N N . GLY A 1 177 ? -2.848 -0.812 -6.170 1.00 94.81 177 GLY A N 1
ATOM 1384 C CA . GLY A 1 177 ? -2.136 -2.061 -6.078 1.00 94.81 177 GLY A CA 1
ATOM 1385 C C . GLY A 1 177 ? -2.791 -3.043 -5.131 1.00 94.81 177 GLY A C 1
ATOM 1386 O O . GLY A 1 177 ? -3.844 -2.812 -4.540 1.00 94.81 177 GLY A O 1
ATOM 1387 N N . ARG A 1 178 ? -2.121 -4.176 -5.002 1.00 95.88 178 ARG A N 1
ATOM 1388 C CA . ARG A 1 178 ? -2.468 -5.298 -4.139 1.00 95.88 178 ARG A CA 1
ATOM 1389 C C . ARG A 1 178 ? -1.271 -5.694 -3.302 1.00 95.88 178 ARG A C 1
ATOM 1391 O O . ARG A 1 178 ? -0.149 -5.664 -3.803 1.00 95.88 178 ARG A O 1
ATOM 1398 N N . ALA A 1 179 ? -1.513 -6.161 -2.087 1.00 96.81 179 ALA A N 1
ATOM 1399 C CA . ALA A 1 179 ? -0.502 -6.787 -1.246 1.00 96.81 179 ALA A CA 1
ATOM 1400 C C . ALA A 1 179 ? -1.111 -7.962 -0.478 1.00 96.81 179 ALA A C 1
ATOM 1402 O O . ALA A 1 179 ? -2.260 -7.910 -0.060 1.00 96.81 179 ALA A O 1
ATOM 1403 N N . SER A 1 180 ? -0.329 -9.016 -0.247 1.00 96.56 180 SER A N 1
ATOM 1404 C CA . SER A 1 180 ? -0.757 -10.113 0.640 1.00 96.56 180 SER A CA 1
ATOM 1405 C C . SER A 1 180 ? -0.840 -9.672 2.104 1.00 96.56 180 SER A C 1
ATOM 1407 O O . SER A 1 180 ? -1.630 -10.199 2.880 1.00 96.56 180 SER A O 1
ATOM 1409 N N . LEU A 1 181 ? -0.007 -8.701 2.488 1.00 97.25 181 LEU A N 1
ATOM 1410 C CA . LEU A 1 181 ? 0.046 -8.146 3.831 1.00 97.25 181 LEU A CA 1
ATOM 1411 C C . LEU A 1 181 ? 0.569 -6.713 3.771 1.00 97.25 181 LEU A C 1
ATOM 1413 O O . LEU A 1 181 ? 1.539 -6.451 3.059 1.00 97.25 181 LEU A O 1
ATOM 1417 N N . ILE A 1 182 ? -0.037 -5.828 4.557 1.00 98.00 182 ILE A N 1
ATOM 1418 C CA . ILE A 1 182 ? 0.472 -4.493 4.879 1.00 98.00 182 ILE A CA 1
ATOM 1419 C C . ILE A 1 182 ? 0.582 -4.402 6.398 1.00 98.00 182 ILE A C 1
ATOM 1421 O O . ILE A 1 182 ? -0.412 -4.543 7.105 1.00 98.00 182 ILE A O 1
ATOM 1425 N N . ARG A 1 183 ? 1.785 -4.162 6.914 1.00 98.44 183 ARG A N 1
ATOM 1426 C CA . ARG A 1 183 ? 2.036 -3.869 8.325 1.00 98.44 183 ARG A CA 1
ATOM 1427 C C . ARG A 1 183 ? 2.459 -2.416 8.458 1.00 98.44 183 ARG A C 1
ATOM 1429 O O . ARG A 1 183 ? 3.389 -1.989 7.782 1.00 98.44 183 ARG A O 1
ATOM 1436 N N . ARG A 1 184 ? 1.807 -1.698 9.365 1.00 97.38 184 ARG A N 1
ATOM 1437 C CA . ARG A 1 184 ? 2.215 -0.375 9.835 1.00 97.38 184 ARG A CA 1
ATOM 1438 C C . ARG A 1 184 ? 2.858 -0.528 11.205 1.00 97.38 184 ARG A C 1
ATOM 1440 O O . ARG A 1 184 ? 2.267 -1.141 12.093 1.00 97.38 184 ARG A O 1
ATOM 1447 N N . PHE A 1 185 ? 4.046 0.025 11.381 1.00 97.94 185 PHE A N 1
ATOM 1448 C CA . PHE A 1 185 ? 4.756 0.024 12.655 1.00 97.94 185 PHE A CA 1
ATOM 1449 C C . PHE A 1 185 ? 4.426 1.279 13.477 1.00 97.94 185 PHE A C 1
ATOM 1451 O O . PHE A 1 185 ? 3.929 2.279 12.953 1.00 97.94 185 PHE A O 1
ATOM 1458 N N . ALA A 1 186 ? 4.713 1.235 14.780 1.00 96.62 186 ALA A N 1
ATOM 1459 C CA . ALA A 1 186 ? 4.500 2.359 15.697 1.00 96.62 186 ALA A CA 1
ATOM 1460 C C . ALA A 1 186 ? 5.258 3.628 15.262 1.00 96.62 186 ALA A C 1
ATOM 1462 O O . ALA A 1 186 ? 4.743 4.741 15.360 1.00 96.62 186 ALA A O 1
ATOM 1463 N N . ASN A 1 187 ? 6.453 3.454 14.691 1.00 95.69 187 ASN A N 1
ATOM 1464 C CA . ASN A 1 187 ? 7.292 4.527 14.152 1.00 95.69 187 ASN A CA 1
ATOM 1465 C C . ASN A 1 187 ? 6.823 5.067 12.786 1.00 95.69 187 ASN A C 1
ATOM 1467 O O . ASN A 1 187 ? 7.553 5.833 12.171 1.00 95.69 187 ASN A O 1
ATOM 1471 N N . LYS A 1 188 ? 5.609 4.708 12.339 1.00 94.69 188 LYS A N 1
ATOM 1472 C CA . LYS A 1 188 ? 4.981 5.099 11.062 1.00 94.69 188 LYS A CA 1
ATOM 1473 C C . LYS A 1 188 ? 5.538 4.416 9.809 1.00 94.69 188 LYS A C 1
ATOM 1475 O O . LYS A 1 188 ? 4.981 4.643 8.737 1.00 94.69 188 LYS A O 1
ATOM 1480 N N . ASP A 1 189 ? 6.530 3.539 9.939 1.00 97.00 189 ASP A N 1
ATOM 1481 C CA . ASP A 1 189 ? 7.031 2.761 8.808 1.00 97.00 189 ASP A CA 1
ATOM 1482 C C . ASP A 1 189 ? 5.979 1.772 8.295 1.00 97.00 189 ASP A C 1
ATOM 1484 O O . ASP A 1 189 ? 5.127 1.280 9.048 1.00 97.00 189 ASP A O 1
ATOM 1488 N N . TYR A 1 190 ? 6.090 1.420 7.015 1.00 97.19 190 TYR A N 1
ATOM 1489 C CA . TYR A 1 190 ? 5.274 0.378 6.399 1.00 97.19 190 TYR A CA 1
ATOM 1490 C C . TYR A 1 190 ? 6.128 -0.764 5.862 1.00 97.19 190 TYR A C 1
ATOM 1492 O O . TYR A 1 190 ? 7.176 -0.554 5.255 1.00 97.19 190 TYR A O 1
ATOM 1500 N N . PHE A 1 191 ? 5.629 -1.986 6.024 1.00 98.50 191 PHE A N 1
ATOM 1501 C CA . PHE A 1 191 ? 6.115 -3.179 5.343 1.00 98.50 191 PHE A CA 1
ATOM 1502 C C . PHE A 1 191 ? 4.970 -3.815 4.562 1.00 98.50 191 PHE A C 1
ATOM 1504 O O . PHE A 1 191 ? 3.920 -4.119 5.127 1.00 98.50 191 PHE A O 1
ATOM 1511 N N . LEU A 1 192 ? 5.179 -4.043 3.272 1.00 98.38 192 LEU A N 1
ATOM 1512 C CA . LEU A 1 192 ? 4.238 -4.724 2.399 1.00 98.38 192 LEU A CA 1
ATOM 1513 C C . LEU A 1 192 ? 4.887 -5.985 1.830 1.00 98.38 192 LEU A C 1
ATOM 1515 O O . LEU A 1 192 ? 6.068 -5.984 1.481 1.00 98.38 192 LEU A O 1
ATOM 1519 N N . ARG A 1 193 ? 4.100 -7.056 1.697 1.00 98.44 193 ARG A N 1
ATOM 1520 C CA . ARG A 1 193 ? 4.540 -8.332 1.113 1.00 98.44 193 ARG A CA 1
ATOM 1521 C C . ARG A 1 193 ? 3.745 -8.673 -0.141 1.00 98.44 193 ARG A C 1
ATOM 1523 O O . ARG A 1 193 ? 2.511 -8.629 -0.114 1.00 98.44 193 ARG A O 1
ATOM 1530 N N . LYS A 1 194 ? 4.438 -9.087 -1.207 1.00 97.06 194 LYS A N 1
ATOM 1531 C CA . LYS A 1 194 ? 3.882 -9.334 -2.551 1.00 97.06 194 LYS A CA 1
ATOM 1532 C C . LYS A 1 194 ? 3.104 -8.117 -3.074 1.00 97.06 194 LYS A C 1
ATOM 1534 O O . LYS A 1 194 ? 1.960 -8.248 -3.516 1.00 97.06 194 LYS A O 1
ATOM 1539 N N . ALA A 1 195 ? 3.701 -6.935 -2.937 1.00 96.69 195 ALA A N 1
ATOM 1540 C CA . ALA A 1 195 ? 3.088 -5.663 -3.297 1.00 96.69 195 ALA A CA 1
ATOM 1541 C C . ALA A 1 195 ? 3.087 -5.458 -4.817 1.00 96.69 195 ALA A C 1
ATOM 1543 O O . ALA A 1 195 ? 3.974 -5.949 -5.515 1.00 96.69 195 ALA A O 1
ATOM 1544 N N . THR A 1 196 ? 2.101 -4.723 -5.322 1.00 95.44 196 THR A N 1
ATOM 1545 C CA . THR A 1 196 ? 2.024 -4.298 -6.726 1.00 95.44 196 THR A CA 1
ATOM 1546 C C . THR A 1 196 ? 1.754 -2.812 -6.814 1.00 95.44 196 THR A C 1
ATOM 1548 O O . THR A 1 196 ? 1.164 -2.235 -5.907 1.00 95.44 196 THR A O 1
ATOM 1551 N N . TYR A 1 197 ? 2.188 -2.173 -7.884 1.00 93.62 197 TYR A N 1
ATOM 1552 C CA . TYR A 1 197 ? 1.989 -0.747 -8.071 1.00 93.62 197 TYR A CA 1
ATOM 1553 C C . TYR A 1 197 ? 1.821 -0.437 -9.550 1.00 93.62 197 TYR A C 1
ATOM 1555 O O . TYR A 1 197 ? 2.639 -0.852 -10.369 1.00 93.62 197 TYR A O 1
ATOM 1563 N N . THR A 1 198 ? 0.776 0.313 -9.871 1.00 90.56 198 THR A N 1
ATOM 1564 C CA . THR A 1 198 ? 0.593 0.933 -11.180 1.00 90.56 198 THR A CA 1
ATOM 1565 C C . THR A 1 198 ? -0.202 2.223 -11.022 1.00 90.56 198 THR A C 1
ATOM 1567 O O . THR A 1 198 ? -0.993 2.371 -10.084 1.00 90.56 198 THR A O 1
ATOM 1570 N N . THR A 1 199 ? 0.016 3.164 -11.936 1.00 88.69 199 THR A N 1
ATOM 1571 C CA . THR A 1 199 ? -0.811 4.373 -12.044 1.00 88.69 199 THR A CA 1
ATOM 1572 C C . THR A 1 199 ? -1.943 4.221 -13.049 1.00 88.69 199 THR A C 1
ATOM 1574 O O . THR A 1 199 ? -2.763 5.126 -13.177 1.00 88.69 199 THR A O 1
ATOM 1577 N N . CYS A 1 200 ? -1.988 3.105 -13.782 1.00 87.62 200 CYS A N 1
ATOM 1578 C CA . CYS A 1 200 ? -3.035 2.881 -14.761 1.00 87.62 200 CYS A CA 1
ATOM 1579 C C . CYS A 1 200 ? -4.296 2.259 -14.172 1.00 87.62 200 CYS A C 1
ATOM 1581 O O . CYS A 1 200 ? -4.283 1.709 -13.067 1.00 87.62 200 CYS A O 1
ATOM 1583 N N . ALA A 1 201 ? -5.404 2.384 -14.909 1.00 90.38 201 ALA A N 1
ATOM 1584 C CA . ALA A 1 201 ? -6.688 1.806 -14.536 1.00 90.38 201 ALA A CA 1
ATOM 1585 C C . ALA A 1 201 ? -6.533 0.316 -14.188 1.00 90.38 201 ALA A C 1
ATOM 1587 O O . ALA A 1 201 ? -5.733 -0.368 -14.823 1.00 90.38 201 ALA A O 1
ATOM 1588 N N . PRO A 1 202 ? -7.329 -0.259 -13.270 1.00 91.25 202 PRO A N 1
ATOM 1589 C CA . PRO A 1 202 ? -7.217 -1.689 -12.969 1.00 91.25 202 PRO A CA 1
ATOM 1590 C C . PRO A 1 202 ? -7.401 -2.621 -14.178 1.00 91.25 202 PRO A C 1
ATOM 1592 O O . PRO A 1 202 ? -6.826 -3.714 -14.227 1.00 91.25 202 PRO A O 1
ATOM 1595 N N . GLN A 1 203 ? -8.180 -2.155 -15.158 1.00 89.81 203 GLN A N 1
ATOM 1596 C CA . GLN A 1 203 ? -8.442 -2.805 -16.444 1.00 89.81 203 GLN A CA 1
ATOM 1597 C C . GLN A 1 203 ? -7.278 -2.666 -17.435 1.00 89.81 203 GLN A C 1
ATOM 1599 O O . GLN A 1 203 ? -7.122 -3.514 -18.310 1.00 89.81 203 GLN A O 1
ATOM 1604 N N . ASP A 1 204 ? -6.460 -1.625 -17.293 1.00 87.25 204 ASP A N 1
ATOM 1605 C CA . ASP A 1 204 ? -5.341 -1.347 -18.179 1.00 87.25 204 ASP A CA 1
ATOM 1606 C C . ASP A 1 204 ? -4.088 -2.085 -17.690 1.00 87.25 204 ASP A C 1
ATOM 1608 O O . ASP A 1 204 ? -3.652 -1.957 -16.544 1.00 87.25 204 ASP A O 1
ATOM 1612 N N . LYS A 1 205 ? -3.518 -2.896 -18.580 1.00 86.19 205 LYS A N 1
ATOM 1613 C CA . LYS A 1 205 ? -2.313 -3.686 -18.315 1.00 86.19 205 LYS A CA 1
ATOM 1614 C C . LYS A 1 205 ? -1.052 -2.991 -18.828 1.00 86.19 205 LYS A C 1
ATOM 1616 O O . LYS A 1 205 ? -0.021 -3.641 -18.865 1.00 86.19 205 LYS A O 1
ATOM 1621 N N . ALA A 1 206 ? -1.101 -1.721 -19.235 1.00 86.62 206 ALA A N 1
ATOM 1622 C CA . ALA A 1 206 ? 0.035 -1.015 -19.831 1.00 86.62 206 ALA A CA 1
ATOM 1623 C C . ALA A 1 206 ? 1.351 -1.262 -19.081 1.00 86.62 206 ALA A C 1
ATOM 1625 O O . ALA A 1 206 ? 2.359 -1.593 -19.703 1.00 86.62 206 ALA A O 1
ATOM 1626 N N . TRP A 1 207 ? 1.328 -1.182 -17.748 1.00 88.81 207 TRP A N 1
ATOM 1627 C CA . TRP A 1 207 ? 2.463 -1.572 -16.920 1.00 88.81 207 TRP A CA 1
ATOM 1628 C C . TRP A 1 207 ? 2.074 -1.831 -15.460 1.00 88.81 207 TRP A C 1
ATOM 1630 O O . TRP A 1 207 ? 1.096 -1.275 -14.951 1.00 88.81 207 TRP A O 1
ATOM 1640 N N . ASP A 1 208 ? 2.890 -2.619 -14.763 1.00 92.44 208 ASP A N 1
ATOM 1641 C CA . ASP A 1 208 ? 2.875 -2.741 -13.306 1.00 92.44 208 ASP A CA 1
ATOM 1642 C C . ASP A 1 208 ? 4.263 -3.092 -12.754 1.00 92.44 208 ASP A C 1
ATOM 1644 O O . ASP A 1 208 ? 5.094 -3.689 -13.437 1.00 92.44 208 ASP A O 1
ATOM 1648 N N . ILE A 1 209 ? 4.529 -2.716 -11.505 1.00 92.94 209 ILE A N 1
ATOM 1649 C CA . ILE A 1 209 ? 5.697 -3.191 -10.757 1.00 92.94 209 ILE A CA 1
ATOM 1650 C C . ILE A 1 209 ? 5.215 -4.128 -9.663 1.00 92.94 209 ILE A C 1
ATOM 1652 O O . ILE A 1 209 ? 4.354 -3.757 -8.865 1.00 92.94 209 ILE A O 1
ATOM 1656 N N . GLN A 1 210 ? 5.815 -5.312 -9.575 1.00 95.75 210 GLN A N 1
ATOM 1657 C CA . GLN A 1 210 ? 5.580 -6.270 -8.496 1.00 95.75 210 GLN A CA 1
ATOM 1658 C C . GLN A 1 210 ? 6.843 -6.419 -7.665 1.00 95.75 210 GLN A C 1
ATOM 1660 O O . GLN A 1 210 ? 7.920 -6.575 -8.223 1.00 95.75 210 GLN A O 1
ATOM 1665 N N . ALA A 1 211 ? 6.723 -6.394 -6.343 1.00 97.12 211 ALA A N 1
ATOM 1666 C CA . ALA A 1 211 ? 7.848 -6.592 -5.437 1.00 97.12 211 ALA A CA 1
ATOM 1667 C C . ALA A 1 211 ? 7.507 -7.647 -4.387 1.00 97.12 211 ALA A C 1
ATOM 1669 O O . ALA A 1 211 ? 6.396 -7.676 -3.847 1.00 97.12 211 ALA A O 1
ATOM 1670 N N . GLU A 1 212 ? 8.475 -8.499 -4.053 1.00 97.94 212 GLU A N 1
ATOM 1671 C CA . GLU A 1 212 ? 8.291 -9.498 -3.000 1.00 97.94 212 GLU A CA 1
ATOM 1672 C C . GLU A 1 212 ? 8.129 -8.827 -1.634 1.00 97.94 212 GLU A C 1
ATOM 1674 O O . GLU A 1 212 ? 7.226 -9.172 -0.866 1.00 97.94 212 GLU A O 1
ATOM 1679 N N . THR A 1 213 ? 8.965 -7.827 -1.357 1.00 98.38 213 THR A N 1
ATOM 1680 C CA . THR A 1 213 ? 8.838 -6.979 -0.172 1.00 98.38 213 THR A CA 1
ATOM 1681 C C . THR A 1 213 ? 9.011 -5.516 -0.543 1.00 98.38 213 THR A C 1
ATOM 1683 O O . THR A 1 213 ? 9.823 -5.175 -1.402 1.00 98.38 213 THR A O 1
ATOM 1686 N N . LEU A 1 214 ? 8.242 -4.655 0.114 1.00 97.75 214 LEU A N 1
ATOM 1687 C CA . LEU A 1 214 ? 8.365 -3.209 0.031 1.00 97.75 214 LEU A CA 1
ATOM 1688 C C . LEU A 1 214 ? 8.411 -2.644 1.450 1.00 97.75 214 LEU A C 1
ATOM 1690 O O . LEU A 1 214 ? 7.515 -2.906 2.248 1.00 97.75 214 LEU A O 1
ATOM 1694 N N . THR A 1 215 ? 9.436 -1.859 1.759 1.00 97.94 215 THR A N 1
ATOM 1695 C CA . THR A 1 215 ? 9.544 -1.118 3.021 1.00 97.94 215 THR A CA 1
ATOM 1696 C C . THR A 1 215 ? 9.497 0.372 2.745 1.00 97.94 215 THR A C 1
ATOM 1698 O O . THR A 1 215 ? 10.230 0.843 1.876 1.00 97.94 215 THR A O 1
ATOM 1701 N N . LEU A 1 216 ? 8.684 1.105 3.497 1.00 95.44 216 LEU A N 1
ATOM 1702 C CA . LEU A 1 216 ? 8.634 2.563 3.476 1.00 95.44 216 LEU A CA 1
ATOM 1703 C C . LEU A 1 216 ? 9.107 3.062 4.840 1.00 95.44 216 LEU A C 1
ATOM 1705 O O . LEU A 1 216 ? 8.451 2.795 5.845 1.00 95.44 216 LEU A O 1
ATOM 1709 N N . ASP A 1 217 ? 10.251 3.736 4.846 1.00 95.50 217 ASP A N 1
ATOM 1710 C CA . ASP A 1 217 ? 10.841 4.393 6.011 1.00 95.50 217 ASP A CA 1
ATOM 1711 C C . ASP A 1 217 ? 10.382 5.856 6.010 1.00 95.50 217 ASP A C 1
ATOM 1713 O O . ASP A 1 217 ? 10.728 6.622 5.099 1.00 95.50 217 ASP A O 1
ATOM 1717 N N . ASP A 1 218 ? 9.551 6.214 6.991 1.00 91.88 218 ASP A N 1
ATOM 1718 C CA . ASP A 1 218 ? 8.949 7.550 7.095 1.00 91.88 218 ASP A CA 1
ATOM 1719 C C . ASP A 1 218 ? 10.018 8.592 7.446 1.00 91.88 218 ASP A C 1
ATOM 1721 O O . ASP A 1 218 ? 10.143 9.619 6.777 1.00 91.88 218 ASP A O 1
ATOM 1725 N N . ALA A 1 219 ? 10.872 8.279 8.425 1.00 92.19 219 ALA A N 1
ATOM 1726 C CA . ALA A 1 219 ? 11.912 9.180 8.918 1.00 92.19 219 ALA A CA 1
ATOM 1727 C C . ALA A 1 219 ? 12.962 9.517 7.849 1.00 92.19 219 ALA A C 1
ATOM 1729 O O . ALA A 1 219 ? 13.456 10.642 7.787 1.00 92.19 219 ALA A O 1
ATOM 1730 N N . LYS A 1 220 ? 13.310 8.552 6.992 1.00 89.69 220 LYS A N 1
ATOM 1731 C CA . LYS A 1 220 ? 14.259 8.744 5.888 1.00 89.69 220 LYS A CA 1
ATOM 1732 C C . LYS A 1 220 ? 13.585 9.114 4.575 1.00 89.69 220 LYS A C 1
ATOM 1734 O O . LYS A 1 220 ? 14.311 9.239 3.586 1.00 89.69 220 LYS A O 1
ATOM 1739 N N . ALA A 1 221 ? 12.260 9.247 4.521 1.00 89.12 221 ALA A N 1
ATOM 1740 C CA . ALA A 1 221 ? 11.502 9.460 3.289 1.00 89.12 221 ALA A CA 1
ATOM 1741 C C . ALA A 1 221 ? 11.968 8.545 2.134 1.00 89.12 221 ALA A C 1
ATOM 1743 O O . ALA A 1 221 ? 12.280 9.004 1.025 1.00 89.12 221 ALA A O 1
ATOM 1744 N N . LYS A 1 222 ? 12.105 7.244 2.424 1.00 89.38 222 LYS A N 1
ATOM 1745 C CA . LYS A 1 222 ? 12.726 6.265 1.522 1.00 89.38 222 LYS A CA 1
ATOM 1746 C C . LYS A 1 222 ? 11.885 5.000 1.403 1.00 89.38 222 LYS A C 1
ATOM 1748 O O . LYS A 1 222 ? 11.577 4.347 2.394 1.00 89.38 222 LYS A O 1
ATOM 1753 N N . GLY A 1 223 ? 11.596 4.615 0.167 1.00 92.62 223 GLY A N 1
ATOM 1754 C CA . GLY A 1 223 ? 11.028 3.328 -0.202 1.00 92.62 223 GLY A CA 1
ATOM 1755 C C . GLY A 1 223 ? 12.109 2.372 -0.695 1.00 92.62 223 GLY A C 1
ATOM 1756 O O . GLY A 1 223 ? 13.042 2.775 -1.390 1.00 92.62 223 GLY A O 1
ATOM 1757 N N . VAL A 1 224 ? 11.995 1.096 -0.335 1.00 95.00 224 VAL A N 1
ATOM 1758 C CA . VAL A 1 224 ? 12.856 0.019 -0.837 1.00 95.00 224 VAL A CA 1
ATOM 1759 C C . VAL A 1 224 ? 11.988 -1.164 -1.230 1.00 95.00 224 VAL A C 1
ATOM 1761 O O . VAL A 1 224 ? 11.367 -1.786 -0.371 1.00 95.00 224 VAL A O 1
ATOM 1764 N N . ALA A 1 225 ? 11.978 -1.490 -2.516 1.00 95.75 225 ALA A N 1
ATOM 1765 C CA . ALA A 1 225 ? 11.389 -2.699 -3.067 1.00 95.75 225 ALA A CA 1
ATOM 1766 C C . ALA A 1 225 ? 12.487 -3.746 -3.309 1.00 95.75 225 ALA A C 1
ATOM 1768 O O . ALA A 1 225 ? 13.518 -3.446 -3.912 1.00 95.75 225 ALA A O 1
ATOM 1769 N N . ARG A 1 226 ? 12.282 -4.979 -2.841 1.00 96.88 226 ARG A N 1
ATOM 1770 C CA . ARG A 1 226 ? 13.186 -6.110 -3.103 1.00 96.88 226 ARG A CA 1
ATOM 1771 C C . ARG A 1 226 ? 12.539 -7.099 -4.053 1.00 96.88 226 ARG A C 1
ATOM 1773 O O . ARG A 1 226 ? 11.336 -7.352 -3.947 1.00 96.88 226 ARG A O 1
ATOM 1780 N N . ASN A 1 227 ? 13.364 -7.663 -4.932 1.00 97.25 227 ASN A N 1
ATOM 1781 C CA . ASN A 1 227 ? 12.938 -8.566 -6.001 1.00 97.25 227 ASN A CA 1
ATOM 1782 C C . ASN A 1 227 ? 11.800 -7.932 -6.819 1.00 97.25 227 ASN A C 1
ATOM 1784 O O . ASN A 1 227 ? 10.722 -8.501 -6.977 1.00 97.25 227 ASN A O 1
ATOM 1788 N N . ALA A 1 228 ? 12.032 -6.687 -7.241 1.00 95.31 228 ALA A N 1
ATOM 1789 C CA . ALA A 1 228 ? 11.095 -5.899 -8.016 1.00 95.31 228 ALA A CA 1
ATOM 1790 C C . ALA A 1 228 ? 11.146 -6.329 -9.486 1.00 95.31 228 ALA A C 1
ATOM 1792 O O . ALA A 1 228 ? 12.222 -6.416 -10.072 1.00 95.31 228 ALA A O 1
ATOM 1793 N N . VAL A 1 229 ? 9.985 -6.562 -10.085 1.00 94.69 229 VAL A N 1
ATOM 1794 C CA . VAL A 1 229 ? 9.821 -6.879 -11.502 1.00 94.69 229 VAL A CA 1
ATOM 1795 C C . VAL A 1 229 ? 8.910 -5.826 -12.112 1.00 94.69 229 VAL A C 1
ATOM 1797 O O . VAL A 1 229 ? 7.759 -5.699 -11.696 1.00 94.69 229 VAL A O 1
ATOM 1800 N N . LEU A 1 230 ? 9.417 -5.082 -13.090 1.00 91.44 230 LEU A N 1
ATOM 1801 C CA . LEU A 1 230 ? 8.603 -4.249 -13.967 1.00 91.44 230 LEU A CA 1
ATOM 1802 C C . LEU A 1 230 ? 8.034 -5.130 -15.077 1.00 91.44 230 LEU A C 1
ATOM 1804 O O . LEU A 1 230 ? 8.772 -5.848 -15.760 1.00 91.44 230 LEU A O 1
ATOM 1808 N N . ARG A 1 231 ? 6.722 -5.049 -15.264 1.00 90.12 231 ARG A N 1
ATOM 1809 C CA . ARG A 1 231 ? 5.983 -5.708 -16.331 1.00 90.12 231 ARG A CA 1
ATOM 1810 C C . ARG A 1 231 ? 5.363 -4.663 -17.243 1.00 90.12 231 ARG A C 1
ATOM 1812 O O . ARG A 1 231 ? 4.885 -3.634 -16.771 1.00 90.12 231 ARG A O 1
ATOM 1819 N N . ILE A 1 232 ? 5.369 -4.953 -18.536 1.00 87.19 232 ILE A N 1
ATOM 1820 C CA . ILE A 1 232 ? 4.570 -4.257 -19.546 1.00 87.19 232 ILE A CA 1
ATOM 1821 C C . ILE A 1 232 ? 3.585 -5.292 -20.069 1.00 87.19 232 ILE A C 1
ATOM 1823 O O . ILE A 1 232 ? 3.999 -6.363 -20.522 1.00 87.19 232 ILE A O 1
ATOM 1827 N N . HIS A 1 233 ? 2.286 -5.016 -19.959 1.00 86.69 233 HIS A N 1
ATOM 1828 C CA . HIS A 1 233 ? 1.267 -6.059 -20.072 1.00 86.69 233 HIS A CA 1
ATOM 1829 C C . HIS A 1 233 ? 1.590 -7.225 -19.138 1.00 86.69 233 HIS A C 1
ATOM 1831 O O . HIS A 1 233 ? 1.783 -7.041 -17.936 1.00 86.69 233 HIS A O 1
ATOM 1837 N N . ASP A 1 234 ? 1.682 -8.428 -19.693 1.00 85.62 234 ASP A N 1
ATOM 1838 C CA . ASP A 1 234 ? 1.998 -9.625 -18.935 1.00 85.62 234 ASP A CA 1
ATOM 1839 C C . ASP A 1 234 ? 3.468 -10.068 -19.059 1.00 85.62 234 ASP A C 1
ATOM 1841 O O . ASP A 1 234 ? 3.851 -11.124 -18.546 1.00 85.62 234 ASP A O 1
ATOM 1845 N N . TRP A 1 235 ? 4.315 -9.242 -19.682 1.00 87.88 235 TRP A N 1
ATOM 1846 C CA . TRP A 1 235 ? 5.716 -9.552 -19.956 1.00 87.88 235 TRP A CA 1
ATOM 1847 C C . TRP A 1 235 ? 6.645 -8.896 -18.928 1.00 87.88 235 TRP A C 1
ATOM 1849 O O . TRP A 1 235 ? 6.619 -7.671 -18.789 1.00 87.88 235 TRP A O 1
ATOM 1859 N N . PRO A 1 236 ? 7.482 -9.662 -18.202 1.00 91.75 236 PRO A N 1
ATOM 1860 C CA . PRO A 1 236 ? 8.502 -9.089 -17.330 1.00 91.75 236 PRO A CA 1
ATOM 1861 C C . PRO A 1 236 ? 9.626 -8.492 -18.185 1.00 91.75 236 PRO A C 1
ATOM 1863 O O . PRO A 1 236 ? 10.315 -9.216 -18.897 1.00 91.75 236 PRO A O 1
ATOM 1866 N N . VAL A 1 237 ? 9.809 -7.174 -18.118 1.00 86.38 237 VAL A N 1
ATOM 1867 C CA . VAL A 1 237 ? 10.797 -6.457 -18.947 1.00 86.38 237 VAL A CA 1
ATOM 1868 C C . VAL A 1 237 ? 12.053 -6.071 -18.174 1.00 86.38 237 VAL A C 1
ATOM 1870 O O . VAL A 1 237 ? 13.117 -5.924 -18.765 1.00 86.38 237 VAL A O 1
ATOM 1873 N N . PHE A 1 238 ? 11.954 -5.918 -16.851 1.00 85.62 238 PHE A N 1
ATOM 1874 C CA . PHE A 1 238 ? 13.095 -5.557 -16.016 1.00 85.62 238 PHE A CA 1
ATOM 1875 C C . PHE A 1 238 ? 12.964 -6.147 -14.614 1.00 85.62 238 PHE A C 1
ATOM 1877 O O . PHE A 1 238 ? 11.893 -6.103 -14.009 1.00 85.62 238 PHE A O 1
ATOM 1884 N N . TYR A 1 239 ? 14.071 -6.667 -14.090 1.00 89.75 239 TYR A N 1
ATOM 1885 C CA . TYR A 1 239 ? 14.181 -7.191 -12.734 1.00 89.75 239 TYR A CA 1
ATOM 1886 C C . TYR A 1 239 ? 15.248 -6.421 -11.960 1.00 89.75 239 TYR A C 1
ATOM 1888 O O . TYR A 1 239 ? 16.351 -6.204 -12.458 1.00 89.75 239 TYR A O 1
ATOM 1896 N N . SER A 1 240 ? 14.940 -6.071 -10.713 1.00 87.69 240 SER A N 1
ATOM 1897 C CA . SER A 1 240 ? 15.904 -5.532 -9.764 1.00 87.69 240 SER A CA 1
ATOM 1898 C C . SER A 1 240 ? 15.804 -6.245 -8.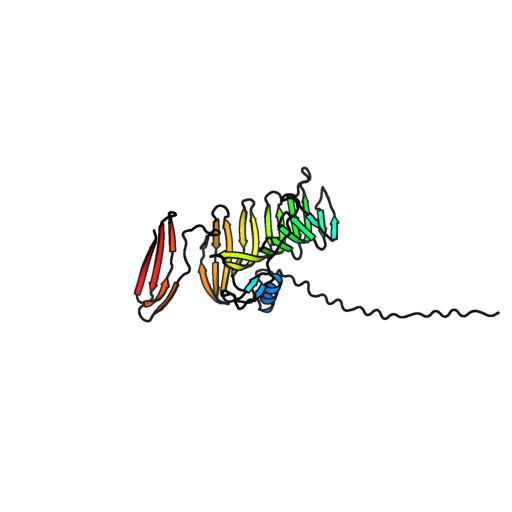412 1.00 87.69 240 SER A C 1
ATOM 1900 O O . SER A 1 240 ? 14.741 -6.230 -7.783 1.00 87.69 240 SER A O 1
ATOM 1902 N N . PRO A 1 241 ? 16.906 -6.816 -7.890 1.00 91.88 241 PRO A N 1
ATOM 1903 C CA . PRO A 1 241 ? 16.915 -7.397 -6.548 1.00 91.88 241 PRO A CA 1
ATOM 1904 C C . PRO A 1 241 ? 16.755 -6.329 -5.451 1.00 91.88 241 PRO A C 1
ATOM 1906 O O . PRO A 1 241 ? 16.297 -6.634 -4.347 1.00 91.88 241 PRO A O 1
ATOM 1909 N N . TYR A 1 242 ? 17.109 -5.072 -5.746 1.00 90.69 242 TYR A N 1
ATOM 1910 C CA . TYR A 1 242 ? 17.019 -3.940 -4.829 1.00 90.69 242 TYR A CA 1
ATOM 1911 C C . TYR A 1 242 ? 16.725 -2.649 -5.598 1.00 90.69 242 TYR A C 1
ATOM 1913 O O . TYR A 1 242 ? 17.588 -2.102 -6.283 1.00 90.69 242 TYR A O 1
ATOM 1921 N N . LEU A 1 243 ? 15.508 -2.135 -5.443 1.00 87.56 243 LEU A N 1
ATOM 1922 C CA . LEU A 1 243 ? 15.069 -0.865 -6.006 1.00 87.56 243 LEU A CA 1
ATOM 1923 C C . LEU A 1 243 ? 14.754 0.108 -4.870 1.00 87.56 243 LEU A C 1
ATOM 1925 O O . LEU A 1 243 ? 13.868 -0.138 -4.055 1.00 87.56 243 LEU A O 1
ATOM 1929 N N . SER A 1 244 ? 15.474 1.223 -4.816 1.00 87.94 244 SER A N 1
ATOM 1930 C CA . SER A 1 244 ? 15.269 2.284 -3.830 1.00 87.94 244 SER A CA 1
ATOM 1931 C C . SER A 1 244 ? 14.674 3.513 -4.503 1.00 87.94 244 SER A C 1
ATOM 1933 O O . SER A 1 244 ? 15.151 3.913 -5.559 1.00 87.94 244 SER A O 1
ATOM 1935 N N . PHE A 1 245 ? 13.690 4.148 -3.871 1.00 84.56 245 PHE A N 1
ATOM 1936 C CA . PHE A 1 245 ? 13.025 5.340 -4.397 1.00 84.56 245 PHE A CA 1
ATOM 1937 C C . PHE A 1 245 ? 12.663 6.327 -3.274 1.00 84.56 245 PHE A C 1
ATOM 1939 O O . PHE A 1 245 ? 12.453 5.909 -2.133 1.00 84.56 245 PHE A O 1
ATOM 1946 N N . PRO A 1 246 ? 12.607 7.640 -3.547 1.00 82.69 246 PRO A N 1
ATOM 1947 C CA . PRO A 1 246 ? 12.163 8.620 -2.562 1.00 82.69 246 PRO A CA 1
ATOM 1948 C C . PRO A 1 246 ? 10.645 8.526 -2.340 1.00 82.69 246 PRO A C 1
ATOM 1950 O O . PRO A 1 246 ? 9.887 8.309 -3.283 1.00 82.69 246 PRO A O 1
ATOM 1953 N N . THR A 1 247 ? 10.192 8.712 -1.098 1.00 82.00 247 THR A N 1
ATOM 1954 C CA . THR A 1 247 ? 8.755 8.823 -0.760 1.00 82.00 247 THR A CA 1
ATOM 1955 C C . THR A 1 247 ? 8.315 10.265 -0.491 1.00 82.00 247 THR A C 1
ATOM 1957 O O . THR A 1 247 ? 7.125 10.519 -0.317 1.00 82.00 247 THR A O 1
ATOM 1960 N N . SER A 1 248 ? 9.253 11.218 -0.497 1.00 77.25 248 SER A N 1
ATOM 1961 C CA . SER A 1 248 ? 8.999 12.661 -0.439 1.00 77.25 248 SER A CA 1
ATOM 1962 C C . SER A 1 248 ? 9.518 13.362 -1.701 1.00 77.25 248 SER A C 1
ATOM 1964 O O . SER A 1 248 ? 10.120 12.744 -2.577 1.00 77.25 248 SER A O 1
ATOM 1966 N N . LYS A 1 249 ? 9.286 14.677 -1.798 1.00 68.25 249 LYS A N 1
ATOM 1967 C CA . LYS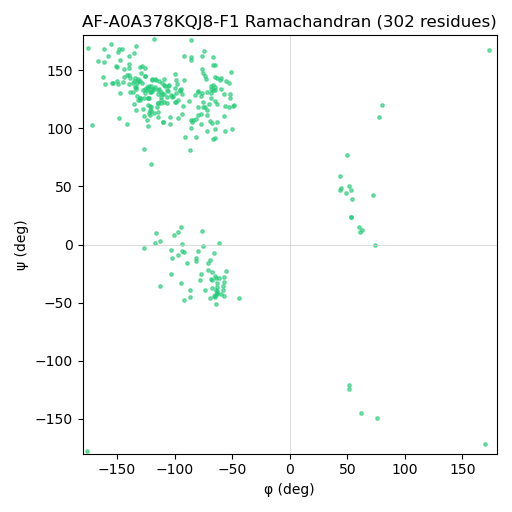 A 1 249 ? 9.800 15.520 -2.891 1.00 68.25 249 LYS A CA 1
ATOM 1968 C C . LYS A 1 249 ? 11.298 15.839 -2.768 1.00 68.25 249 LYS A C 1
ATOM 1970 O O . LYS A 1 249 ? 11.830 16.551 -3.615 1.00 68.25 249 LYS A O 1
ATOM 1975 N N . GLU A 1 250 ? 11.968 15.373 -1.717 1.00 68.00 250 GLU A N 1
ATOM 1976 C CA . GLU A 1 250 ? 13.397 15.617 -1.540 1.00 68.00 250 GLU A CA 1
ATOM 1977 C C . GLU A 1 250 ? 14.215 14.893 -2.612 1.00 68.00 250 GLU A C 1
ATOM 1979 O O . GLU A 1 250 ? 13.973 13.725 -2.925 1.00 68.00 250 GLU A O 1
ATOM 1984 N N . ARG A 1 251 ? 15.220 15.588 -3.154 1.00 71.56 251 ARG A N 1
ATOM 1985 C CA . ARG A 1 251 ? 16.165 15.008 -4.112 1.00 71.56 251 ARG A CA 1
ATOM 1986 C C . ARG A 1 251 ? 16.974 13.915 -3.411 1.00 71.56 251 ARG A C 1
ATOM 1988 O O . ARG A 1 251 ? 17.629 14.178 -2.402 1.00 71.56 251 ARG A O 1
ATOM 1995 N N . LYS A 1 252 ? 16.959 12.689 -3.938 1.00 73.62 252 LYS A N 1
ATOM 1996 C CA . LYS A 1 252 ? 17.771 11.576 -3.420 1.00 73.62 252 LYS A CA 1
ATOM 1997 C C . LYS A 1 252 ? 18.502 10.874 -4.543 1.00 73.62 252 LYS A C 1
ATOM 1999 O O . LYS A 1 252 ? 17.930 10.661 -5.606 1.00 73.62 252 LYS A O 1
ATOM 2004 N N . SER A 1 253 ? 19.742 10.489 -4.265 1.00 82.06 253 SER A N 1
ATOM 2005 C CA . SER A 1 253 ? 20.556 9.693 -5.177 1.00 82.06 253 SER A CA 1
ATOM 2006 C C . SER A 1 253 ? 19.935 8.315 -5.411 1.00 82.06 253 SER A C 1
ATOM 2008 O O . SER A 1 253 ? 19.388 7.709 -4.484 1.00 82.06 253 SER A O 1
ATOM 2010 N N . GLY A 1 254 ? 20.038 7.808 -6.634 1.00 77.94 254 GLY A N 1
ATOM 2011 C CA . GLY A 1 254 ? 19.495 6.513 -7.014 1.00 77.94 254 GLY A CA 1
ATOM 2012 C C . GLY A 1 254 ? 19.591 6.246 -8.509 1.00 77.94 254 GLY A C 1
ATOM 2013 O O . GLY A 1 254 ? 19.849 7.144 -9.308 1.00 77.94 254 GLY A O 1
ATOM 2014 N N . PHE A 1 255 ? 19.356 4.991 -8.881 1.00 77.56 255 PHE A N 1
ATOM 2015 C CA . PHE A 1 255 ? 19.206 4.615 -10.281 1.00 77.56 255 PHE A CA 1
ATOM 2016 C C . PHE A 1 255 ? 17.931 5.234 -10.854 1.00 77.56 255 PHE A C 1
ATOM 2018 O O . PHE A 1 255 ? 16.866 5.173 -10.235 1.00 77.56 255 PHE A O 1
ATOM 2025 N N . LEU A 1 256 ? 18.058 5.831 -12.034 1.00 78.31 256 LEU A N 1
ATOM 2026 C CA . LEU A 1 256 ? 16.933 6.270 -12.845 1.00 78.31 256 LEU A CA 1
ATOM 2027 C C . LEU A 1 256 ? 16.443 5.101 -13.718 1.00 78.31 256 LEU A C 1
ATOM 2029 O O . LEU A 1 256 ? 16.998 4.001 -13.691 1.00 78.31 256 LEU A O 1
ATOM 2033 N N . MET A 1 257 ? 15.355 5.326 -14.460 1.00 71.44 257 MET A N 1
ATOM 2034 C CA . MET A 1 257 ? 14.817 4.335 -15.395 1.00 71.44 257 MET A CA 1
ATOM 2035 C C . MET A 1 257 ? 15.912 3.943 -16.406 1.00 71.44 257 MET A C 1
ATOM 2037 O O . MET A 1 257 ? 16.516 4.847 -16.989 1.00 71.44 257 MET A O 1
ATOM 2041 N N . PRO A 1 258 ? 16.171 2.641 -16.628 1.00 67.50 258 PRO A N 1
ATOM 2042 C CA . PRO A 1 258 ? 17.104 2.217 -17.661 1.00 67.50 258 PRO A CA 1
ATOM 2043 C C . PRO A 1 258 ? 16.635 2.709 -19.032 1.00 67.50 258 PRO A C 1
ATOM 2045 O O . PRO A 1 258 ? 15.437 2.732 -19.323 1.00 67.50 258 PRO A O 1
ATOM 2048 N N . LEU A 1 259 ? 17.592 3.081 -19.872 1.00 75.56 259 LEU A N 1
ATOM 2049 C CA . LEU A 1 259 ? 17.366 3.459 -21.262 1.00 75.56 259 LEU A CA 1
ATOM 2050 C C . LEU A 1 259 ? 17.714 2.256 -22.135 1.00 75.56 259 LEU A C 1
ATOM 2052 O O . LEU A 1 259 ? 18.736 1.618 -21.910 1.00 75.56 259 LEU A O 1
ATOM 2056 N N . ALA A 1 260 ? 16.880 1.929 -23.116 1.00 76.50 260 ALA A N 1
ATOM 2057 C CA . ALA A 1 260 ? 17.180 0.877 -24.080 1.00 76.50 260 ALA A CA 1
ATOM 2058 C C . ALA A 1 260 ? 16.894 1.376 -25.494 1.00 76.50 260 ALA A C 1
ATOM 2060 O O . ALA A 1 260 ? 15.891 2.054 -25.726 1.00 76.50 260 ALA A O 1
ATOM 2061 N N . GLY A 1 261 ? 17.767 1.036 -26.436 1.00 80.50 261 GLY A N 1
ATOM 2062 C CA . GLY A 1 261 ? 17.662 1.481 -27.818 1.00 80.50 261 GLY A CA 1
ATOM 2063 C C . GLY A 1 261 ? 18.367 0.546 -28.789 1.00 80.50 261 GLY A C 1
ATOM 2064 O O . GLY A 1 261 ? 19.054 -0.398 -28.403 1.00 80.50 261 GLY A O 1
ATOM 2065 N N . TYR A 1 262 ? 18.182 0.811 -30.077 1.00 85.31 262 TYR A N 1
ATOM 2066 C CA . TYR A 1 262 ? 18.916 0.141 -31.140 1.00 85.31 262 TYR A CA 1
ATOM 2067 C C . TYR A 1 262 ? 19.286 1.157 -32.215 1.00 85.31 262 TYR A C 1
ATOM 2069 O O . TYR A 1 262 ? 18.474 2.007 -32.581 1.00 85.31 262 TYR A O 1
ATOM 2077 N N . SER A 1 263 ? 20.507 1.071 -32.732 1.00 83.19 263 SER A N 1
A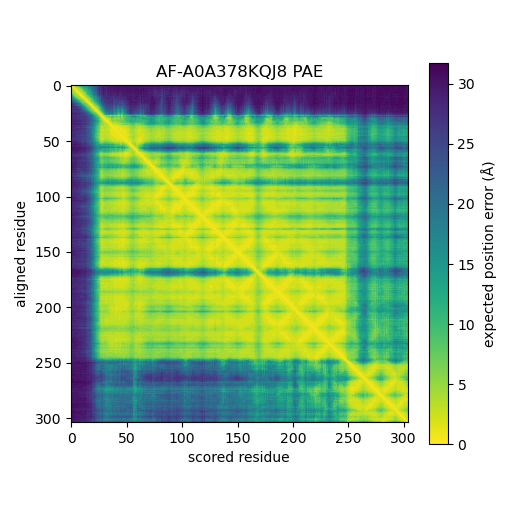TOM 2078 C CA . SER A 1 263 ? 20.971 1.902 -33.841 1.00 83.19 263 SER A CA 1
ATOM 2079 C C . SER A 1 263 ? 21.819 1.088 -34.811 1.00 83.19 263 SER A C 1
ATOM 2081 O O . SER A 1 263 ? 22.535 0.181 -34.402 1.00 83.19 263 SER A O 1
ATOM 2083 N N . ASN A 1 264 ? 21.829 1.476 -36.087 1.00 86.88 264 ASN A N 1
ATOM 2084 C CA . ASN A 1 264 ? 22.670 0.842 -37.117 1.00 86.88 264 ASN A CA 1
ATOM 2085 C C . ASN A 1 264 ? 24.180 1.035 -36.888 1.00 86.88 264 ASN A C 1
ATOM 2087 O O . ASN A 1 264 ? 24.992 0.539 -37.658 1.00 86.88 264 ASN A O 1
ATOM 2091 N N . VAL A 1 265 ? 24.545 1.861 -35.909 1.00 86.50 265 VAL A N 1
ATOM 2092 C CA . VAL A 1 265 ? 25.899 2.374 -35.711 1.00 86.50 265 VAL A CA 1
ATOM 2093 C C . VAL A 1 265 ? 26.520 1.818 -34.425 1.00 86.50 265 VAL A C 1
ATOM 2095 O O . VAL A 1 265 ? 27.730 1.600 -34.386 1.00 86.50 265 VAL A O 1
ATOM 2098 N N . GLY A 1 266 ? 25.719 1.628 -33.371 1.00 80.81 266 GLY A N 1
ATOM 2099 C CA . GLY A 1 266 ? 26.138 1.058 -32.083 1.00 80.81 266 GLY A CA 1
ATOM 2100 C C . GLY A 1 266 ? 25.451 -0.264 -31.718 1.00 80.81 266 GLY A C 1
ATOM 2101 O O . GLY A 1 266 ? 25.705 -0.802 -30.638 1.00 80.81 266 GLY A O 1
ATOM 2102 N N . GLY A 1 267 ? 24.582 -0.781 -32.587 1.00 90.50 267 GLY A N 1
ATOM 2103 C CA . GLY A 1 267 ? 23.723 -1.926 -32.307 1.00 90.50 267 GLY A CA 1
ATOM 2104 C C . GLY A 1 267 ? 22.748 -1.651 -31.158 1.00 90.50 267 GLY A C 1
ATOM 2105 O O . GLY A 1 267 ? 22.257 -0.530 -30.995 1.00 90.50 267 GLY A O 1
ATOM 2106 N N . PHE A 1 268 ? 22.471 -2.685 -30.363 1.00 87.19 268 PHE A N 1
ATOM 2107 C CA . PHE A 1 268 ? 21.697 -2.603 -29.121 1.00 87.19 268 PHE A CA 1
ATOM 2108 C C . PHE A 1 268 ? 22.418 -1.750 -28.068 1.00 87.19 268 PHE A C 1
ATOM 2110 O O . PHE A 1 268 ? 23.607 -1.957 -27.838 1.00 87.19 268 PHE A O 1
ATOM 2117 N N . ASP A 1 269 ? 21.692 -0.833 -27.431 1.00 89.31 269 ASP A N 1
ATOM 2118 C CA . ASP A 1 269 ? 22.157 0.082 -26.382 1.00 89.31 269 ASP A CA 1
ATOM 2119 C C . ASP A 1 269 ? 21.354 -0.140 -25.093 1.00 89.31 269 ASP A C 1
ATOM 2121 O O . ASP A 1 269 ? 20.121 -0.167 -25.131 1.00 89.31 269 ASP A O 1
ATOM 2125 N N . LEU A 1 270 ? 22.048 -0.272 -23.961 1.00 86.44 270 LEU A N 1
ATOM 2126 C CA . LEU A 1 270 ? 21.472 -0.287 -22.618 1.00 86.44 270 LEU A CA 1
ATOM 2127 C C . LEU A 1 270 ? 22.162 0.760 -21.730 1.00 86.44 270 LEU A C 1
ATOM 2129 O O . LEU A 1 270 ? 23.308 0.575 -21.317 1.00 86.44 270 LEU A O 1
ATOM 2133 N N . GLY A 1 271 ? 21.434 1.819 -21.386 1.00 87.75 271 GLY A N 1
ATOM 2134 C CA . GLY A 1 271 ? 21.838 2.860 -20.446 1.00 87.75 271 GLY A CA 1
ATOM 2135 C C . GLY A 1 271 ? 21.336 2.593 -19.025 1.00 87.75 271 GLY A C 1
ATOM 2136 O O . GLY A 1 271 ? 20.159 2.288 -18.821 1.00 87.75 271 GLY A O 1
ATOM 2137 N N . LEU A 1 272 ? 22.207 2.749 -18.025 1.00 85.75 272 LEU A N 1
ATOM 2138 C CA . LEU A 1 272 ? 21.875 2.625 -16.596 1.00 85.75 272 LEU A CA 1
ATOM 2139 C C . LEU A 1 272 ? 22.163 3.925 -15.825 1.00 85.75 272 LEU A C 1
ATOM 2141 O O . LEU A 1 272 ? 23.085 3.959 -15.007 1.00 85.75 272 LEU A O 1
ATOM 2145 N N . PRO A 1 273 ? 21.383 4.994 -16.062 1.00 87.25 273 PRO A N 1
ATOM 2146 C CA . PRO A 1 273 ? 21.584 6.288 -15.417 1.00 87.25 273 PRO A CA 1
ATOM 2147 C C . PRO A 1 273 ? 21.490 6.212 -13.885 1.00 87.25 273 PRO A C 1
ATOM 2149 O O . PRO A 1 273 ? 20.556 5.637 -13.322 1.00 87.25 273 PRO A O 1
ATOM 2152 N N . TYR A 1 274 ? 22.441 6.839 -13.196 1.00 87.25 274 TYR A N 1
ATOM 2153 C CA . TYR A 1 274 ? 22.482 6.998 -11.747 1.00 87.25 274 TYR A CA 1
ATOM 2154 C C . TYR A 1 274 ? 22.537 8.480 -11.388 1.00 87.25 274 TYR A C 1
ATOM 2156 O O . TYR A 1 274 ? 23.531 9.161 -11.636 1.00 87.25 274 TYR A O 1
ATOM 2164 N N . TYR A 1 275 ? 21.468 8.969 -10.769 1.00 86.75 275 TYR A N 1
ATOM 2165 C CA . TYR A 1 275 ? 21.408 10.312 -10.217 1.00 86.75 275 TYR A CA 1
ATOM 2166 C C . TYR A 1 275 ? 22.117 10.350 -8.862 1.00 86.75 275 TYR A C 1
ATOM 2168 O O . TYR A 1 275 ? 21.849 9.537 -7.975 1.00 86.75 275 TYR A O 1
ATOM 2176 N N . TRP A 1 276 ? 22.998 11.321 -8.680 1.00 89.12 276 TRP A N 1
ATOM 2177 C CA . TRP A 1 276 ? 23.756 11.571 -7.469 1.00 89.12 276 TRP A CA 1
ATOM 2178 C C . TRP A 1 276 ? 23.481 12.996 -6.989 1.00 89.12 276 TRP A C 1
ATOM 2180 O O . TRP A 1 276 ? 24.032 13.969 -7.497 1.00 89.12 276 TRP A O 1
ATOM 2190 N N . ASN A 1 277 ? 22.634 13.107 -5.967 1.00 87.12 277 ASN A N 1
ATOM 2191 C CA . ASN A 1 277 ? 22.463 14.347 -5.223 1.00 87.12 277 ASN A CA 1
ATOM 2192 C C . ASN A 1 277 ? 23.658 14.512 -4.272 1.00 87.12 277 ASN A C 1
ATOM 2194 O O . ASN A 1 277 ? 23.740 13.797 -3.268 1.00 87.12 277 ASN A O 1
ATOM 2198 N N . ILE A 1 278 ? 24.605 15.389 -4.615 1.00 87.00 278 ILE A N 1
ATOM 2199 C CA . ILE A 1 278 ? 25.842 15.577 -3.842 1.00 87.00 278 ILE A CA 1
ATOM 2200 C C . ILE A 1 278 ? 25.606 16.593 -2.719 1.00 87.00 278 ILE A C 1
ATOM 2202 O O . ILE A 1 278 ? 25.976 16.342 -1.572 1.00 87.00 278 ILE A O 1
ATOM 2206 N N . ALA A 1 279 ? 24.941 17.706 -3.035 1.00 86.81 279 ALA A N 1
ATOM 2207 C CA . ALA A 1 279 ? 24.529 18.732 -2.084 1.00 86.81 279 ALA A CA 1
ATOM 2208 C C . ALA A 1 279 ? 23.232 19.416 -2.559 1.00 86.81 279 ALA A C 1
ATOM 2210 O O . ALA A 1 279 ? 22.876 19.302 -3.729 1.00 86.81 279 ALA A O 1
ATOM 2211 N N . PRO A 1 280 ? 22.525 20.182 -1.703 1.00 83.12 280 PRO A N 1
ATOM 2212 C CA . PRO A 1 280 ? 21.263 20.832 -2.081 1.00 83.12 280 PRO A CA 1
ATOM 2213 C C . PRO A 1 280 ? 21.331 21.729 -3.327 1.00 83.12 280 PRO A C 1
ATOM 2215 O O . PRO A 1 280 ? 20.301 21.988 -3.945 1.00 83.12 280 PRO A O 1
ATOM 2218 N N . ASN A 1 281 ? 22.524 22.216 -3.669 1.00 88.00 281 ASN A N 1
ATOM 2219 C CA . ASN A 1 281 ? 22.784 23.165 -4.743 1.00 88.00 281 ASN A CA 1
ATOM 2220 C C . ASN A 1 281 ? 23.651 22.603 -5.881 1.00 88.00 281 ASN A C 1
ATOM 2222 O O . ASN A 1 281 ? 24.135 23.394 -6.671 1.00 88.00 281 ASN A O 1
ATOM 2226 N N . TYR A 1 282 ? 23.931 21.298 -5.937 1.00 89.44 282 TYR A N 1
ATOM 2227 C CA . TYR A 1 282 ? 24.522 20.692 -7.134 1.00 89.44 282 TYR A CA 1
ATOM 2228 C C . TYR A 1 282 ? 24.346 19.175 -7.145 1.00 89.44 282 TYR A C 1
ATOM 2230 O O . TYR A 1 282 ? 24.420 18.493 -6.116 1.00 89.44 282 TYR A O 1
ATOM 2238 N N . ASP A 1 283 ? 24.139 18.640 -8.341 1.00 91.44 283 ASP A N 1
ATOM 2239 C CA . ASP A 1 283 ? 23.942 17.220 -8.575 1.00 91.44 283 ASP A CA 1
ATOM 2240 C C . ASP A 1 283 ? 24.656 16.734 -9.838 1.00 91.44 283 ASP A C 1
ATOM 2242 O O . ASP A 1 283 ? 25.100 17.508 -10.687 1.00 91.44 283 ASP A O 1
ATOM 2246 N N . MET A 1 284 ? 24.837 15.418 -9.915 1.00 92.44 284 MET A N 1
ATOM 2247 C CA . MET A 1 284 ? 25.460 14.753 -11.049 1.00 92.44 284 MET A CA 1
ATOM 2248 C C . MET A 1 284 ? 24.630 13.542 -11.451 1.00 92.44 284 MET A C 1
ATOM 2250 O O . MET A 1 284 ? 24.237 12.758 -10.598 1.00 92.44 284 MET A O 1
ATOM 2254 N N . THR A 1 285 ? 24.401 13.335 -12.739 1.00 91.06 285 THR A N 1
ATOM 2255 C CA . THR A 1 285 ? 23.867 12.077 -13.271 1.00 91.06 285 THR A CA 1
ATOM 2256 C C . THR A 1 285 ? 24.982 11.374 -14.024 1.00 91.06 285 THR A C 1
ATOM 2258 O O . THR A 1 285 ? 25.560 11.972 -14.921 1.00 91.06 285 THR A O 1
ATOM 2261 N N . ILE A 1 286 ? 25.313 10.140 -13.648 1.00 93.31 286 ILE A N 1
ATOM 2262 C CA . ILE A 1 286 ? 26.295 9.300 -14.347 1.00 93.31 286 ILE A CA 1
ATOM 2263 C C . ILE A 1 286 ? 25.521 8.284 -15.178 1.00 93.31 286 ILE A C 1
ATOM 2265 O O . ILE A 1 286 ? 24.680 7.570 -14.642 1.00 93.31 286 ILE A O 1
ATOM 2269 N N . GLU A 1 287 ? 25.808 8.192 -16.468 1.00 91.88 287 GLU A N 1
ATOM 2270 C CA . GLU A 1 287 ? 25.022 7.412 -17.425 1.00 91.88 287 GLU A CA 1
ATOM 2271 C C . GLU A 1 287 ? 25.927 6.433 -18.183 1.00 91.88 287 GLU A C 1
ATOM 2273 O O . GLU A 1 287 ? 26.396 6.731 -19.281 1.00 91.88 287 GLU A O 1
ATOM 2278 N N . PRO A 1 288 ? 26.249 5.262 -17.608 1.00 92.44 288 PRO A N 1
ATOM 2279 C CA . PRO A 1 288 ? 26.914 4.204 -18.352 1.00 92.44 288 PRO A CA 1
ATOM 2280 C C . PRO A 1 288 ? 25.964 3.635 -19.411 1.00 92.44 288 PRO A C 1
ATOM 2282 O O . PRO A 1 288 ? 24.864 3.190 -19.088 1.00 92.44 288 PRO A O 1
ATOM 2285 N N . HIS A 1 289 ? 26.425 3.612 -20.655 1.00 92.62 289 HIS A N 1
ATOM 2286 C CA . HIS A 1 289 ? 25.781 2.979 -21.799 1.00 92.62 289 HIS A CA 1
ATOM 2287 C C . HIS A 1 289 ? 26.593 1.773 -22.258 1.00 92.62 289 HIS A C 1
ATOM 2289 O O . HIS A 1 289 ? 27.803 1.875 -22.468 1.00 92.62 289 HIS A O 1
ATOM 2295 N N . LEU A 1 290 ? 25.930 0.637 -22.450 1.00 90.75 290 LEU A N 1
ATOM 2296 C CA . LEU A 1 290 ? 26.499 -0.548 -23.080 1.00 90.75 290 LEU A CA 1
ATOM 2297 C C . LEU A 1 290 ? 25.963 -0.673 -24.505 1.00 90.75 290 LEU A C 1
ATOM 2299 O O . LEU A 1 290 ? 24.808 -1.041 -24.699 1.00 90.75 290 LEU A O 1
ATOM 2303 N N . TYR A 1 291 ? 26.831 -0.445 -25.486 1.00 93.00 291 TYR A N 1
ATOM 2304 C CA . TYR A 1 291 ? 26.559 -0.662 -26.902 1.00 93.00 291 TYR A CA 1
ATOM 2305 C C . TYR A 1 291 ? 27.095 -2.025 -27.339 1.00 93.00 291 TYR A C 1
ATOM 2307 O O . TYR A 1 291 ? 28.291 -2.296 -27.217 1.00 93.00 291 TYR A O 1
ATOM 2315 N N . SER A 1 292 ? 26.241 -2.873 -27.906 1.00 90.38 292 SER A N 1
ATOM 2316 C CA . SER A 1 292 ? 26.617 -4.221 -28.363 1.00 90.38 292 SER A CA 1
ATOM 2317 C C . SER A 1 292 ? 27.757 -4.233 -29.390 1.00 90.38 292 SER A C 1
ATOM 2319 O O . SER A 1 292 ? 28.571 -5.151 -29.371 1.00 90.38 292 SER A O 1
ATOM 2321 N N . GLU A 1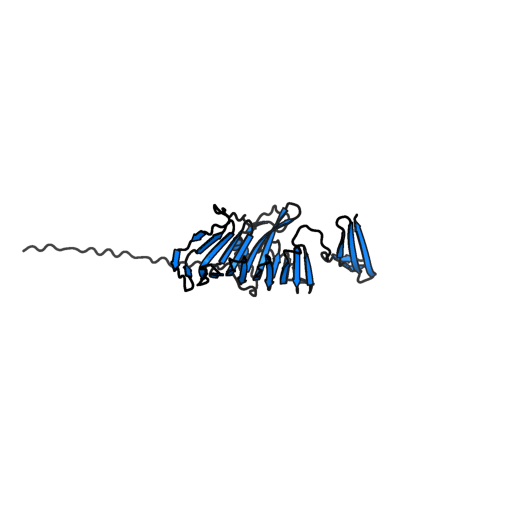 293 ? 27.862 -3.203 -30.237 1.00 93.81 293 GLU A N 1
ATOM 2322 C CA . GLU A 1 293 ? 28.897 -3.116 -31.281 1.00 93.81 293 GLU A CA 1
ATOM 2323 C C . GLU A 1 293 ? 30.063 -2.182 -30.919 1.00 93.81 293 GLU A C 1
ATOM 2325 O O . GLU A 1 293 ? 31.078 -2.166 -31.613 1.00 93.81 293 GLU A O 1
ATOM 2330 N N . ARG A 1 294 ? 29.941 -1.381 -29.849 1.00 92.44 294 ARG A N 1
ATOM 2331 C CA . ARG A 1 294 ? 30.926 -0.334 -29.491 1.00 92.44 294 ARG A CA 1
ATOM 2332 C C . ARG A 1 294 ? 31.461 -0.408 -28.064 1.00 92.44 294 ARG A C 1
ATOM 2334 O O . ARG A 1 294 ? 32.342 0.371 -27.709 1.00 92.44 294 ARG A O 1
ATOM 2341 N N . GLY A 1 295 ? 30.972 -1.344 -27.258 1.00 92.06 295 GLY A N 1
ATOM 2342 C CA . GLY A 1 295 ? 31.374 -1.488 -25.865 1.00 92.06 295 GLY A CA 1
ATOM 2343 C C . GLY A 1 295 ? 30.739 -0.432 -24.962 1.00 92.06 295 GLY A C 1
ATOM 2344 O O . GLY A 1 295 ? 29.612 0.005 -25.186 1.00 92.06 295 GLY A O 1
ATOM 2345 N N . VAL A 1 296 ? 31.444 -0.058 -23.896 1.00 94.12 296 VAL A N 1
ATOM 2346 C CA . VAL A 1 296 ? 30.902 0.820 -22.852 1.00 94.12 296 VAL A CA 1
ATOM 2347 C C . VAL A 1 296 ? 31.253 2.277 -23.135 1.00 94.12 296 VAL A C 1
ATOM 2349 O O . VAL A 1 296 ? 32.421 2.617 -23.313 1.00 94.12 296 VAL A O 1
ATOM 2352 N N . MET A 1 297 ? 30.249 3.146 -23.106 1.00 93.31 297 MET A N 1
ATOM 2353 C CA . MET A 1 297 ? 30.405 4.597 -23.064 1.00 93.31 297 MET A CA 1
ATOM 2354 C C . MET A 1 297 ? 29.953 5.099 -21.694 1.00 93.31 297 MET A C 1
ATOM 2356 O O . MET A 1 297 ? 28.964 4.621 -21.148 1.00 93.31 297 MET A O 1
ATOM 2360 N N . MET A 1 298 ? 30.680 6.052 -21.118 1.00 95.38 298 MET A N 1
ATOM 2361 C CA . MET A 1 298 ? 30.314 6.665 -19.845 1.00 95.38 298 MET A CA 1
ATOM 2362 C C . MET A 1 298 ? 29.886 8.109 -20.085 1.00 95.38 298 MET A C 1
ATOM 2364 O O . MET A 1 298 ? 30.722 8.969 -20.354 1.00 95.38 298 MET A O 1
ATOM 2368 N N . GLY A 1 299 ? 28.581 8.350 -20.016 1.00 90.50 299 GLY A N 1
ATOM 2369 C CA . GLY A 1 299 ? 27.983 9.677 -20.022 1.00 90.50 299 GLY A CA 1
ATOM 2370 C C . GLY A 1 299 ? 27.937 10.278 -18.620 1.00 90.50 299 GLY A C 1
ATOM 2371 O O . GLY A 1 299 ? 27.987 9.571 -17.609 1.00 90.50 299 GLY A O 1
ATOM 2372 N N . GLY A 1 300 ? 27.832 11.599 -18.555 1.00 92.25 300 GLY A N 1
ATOM 2373 C CA . GLY A 1 300 ? 27.646 12.307 -17.301 1.00 92.25 300 GLY A CA 1
ATOM 2374 C C . GLY A 1 300 ? 27.085 13.702 -17.530 1.00 92.25 300 GLY A C 1
ATOM 2375 O O . GLY A 1 300 ? 27.518 14.400 -18.444 1.00 92.25 300 GLY A O 1
ATOM 2376 N N . ASN A 1 301 ? 26.139 14.109 -16.693 1.00 92.62 301 ASN A N 1
ATOM 2377 C CA . ASN A 1 301 ? 25.613 15.467 -16.648 1.00 92.62 301 ASN A CA 1
ATOM 2378 C C . ASN A 1 301 ? 25.808 16.038 -15.242 1.00 92.62 301 ASN A C 1
ATOM 2380 O O . ASN A 1 301 ? 25.536 15.347 -14.264 1.00 92.62 301 ASN A O 1
ATOM 2384 N N . PHE A 1 302 ? 26.255 17.284 -15.133 1.00 92.12 302 PHE A N 1
ATOM 2385 C CA . PHE A 1 302 ? 26.480 17.965 -13.858 1.00 92.12 302 PHE A CA 1
ATOM 2386 C C . PHE A 1 302 ? 25.711 19.283 -13.840 1.00 92.12 302 PHE A C 1
ATOM 2388 O O . PHE A 1 302 ? 25.803 20.059 -14.791 1.00 92.12 302 PHE A O 1
ATOM 2395 N N . VAL A 1 303 ? 24.957 19.530 -12.770 1.00 88.88 303 VAL A N 1
ATOM 2396 C CA . VAL A 1 303 ? 24.111 20.719 -12.614 1.00 88.88 303 VAL A CA 1
ATOM 2397 C C . VAL A 1 303 ? 24.471 21.427 -11.311 1.00 88.88 303 VAL A C 1
ATOM 2399 O O . VAL A 1 303 ? 24.597 20.779 -10.272 1.00 88.88 303 VAL A O 1
ATOM 2402 N N . ILE A 1 304 ? 24.623 22.752 -11.384 1.00 81.50 304 ILE A N 1
ATOM 2403 C CA . ILE A 1 304 ? 24.854 23.685 -10.266 1.00 81.50 304 ILE A CA 1
ATOM 2404 C C . ILE A 1 304 ? 23.629 24.593 -10.141 1.00 81.50 304 ILE A C 1
ATOM 2406 O O . ILE A 1 304 ? 23.114 25.002 -11.207 1.00 81.50 304 ILE A O 1
#

InterPro domains:
  IPR005653 Organic solvent tolerance-like, N-terminal [PF03968] (79-218)
  IPR045659 LPS-assembly protein LptD, central domain [PF19838] (224-296)
  IPR050218 Lipopolysaccharide Assembly Protein LptD [PTHR30189] (38-302)

Solvent-accessible surface area (backbone atoms only — not comparable to full-atom values): 16328 Å² total; per-residue (Å²): 142,84,86,83,83,82,82,83,82,81,81,80,74,84,80,77,76,72,77,79,76,72,68,70,82,73,67,72,46,62,63,67,88,61,82,81,48,71,70,55,21,49,48,47,24,60,70,64,36,57,42,82,32,86,85,41,95,64,58,34,41,43,56,62,82,40,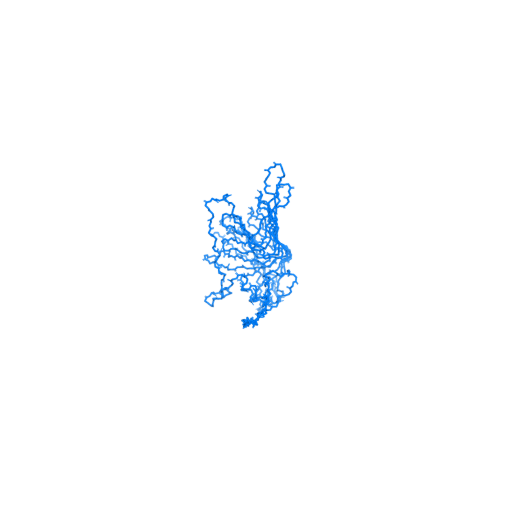85,54,79,60,52,99,40,76,84,44,71,50,76,49,46,78,40,78,47,86,49,69,90,46,74,17,42,33,34,39,73,21,37,41,33,41,30,47,36,37,39,36,18,40,28,36,38,41,35,48,39,75,87,80,66,43,60,56,36,38,40,33,33,48,74,20,35,42,38,34,70,48,32,42,37,33,19,49,32,37,36,40,24,70,82,56,66,19,34,44,32,33,24,32,35,38,39,36,63,44,81,53,96,93,40,76,43,37,35,37,36,39,19,45,28,43,35,38,40,63,83,63,26,38,42,29,30,53,29,38,44,28,58,44,43,62,71,49,47,72,47,37,37,37,18,53,34,36,39,38,40,56,91,73,35,32,33,39,29,30,55,27,34,38,23,47,52,92,44,81,75,45,77,35,72,69,45,61,46,65,71,51,92,63,87,67,57,38,69,51,79,69,43,76,50,74,43,102,84,33,38,48,34,43,30,56,31,31,39,38,58,76,50,102,68,33,38,38,35,41,30,43,29,42,21,75,73,66,45,77,45,80,45,71,49,77,49,111

Sequence (304 aa):
MSGGLLILLIYHGFAYSASLISEPVQACVIARDVDLTDAIRAKFAECLGWQADQSSPLCLGSYKPTTVTPLASVDEVRILADRVSFYRDKRSTLSGNVEVQQDQRVVNAQTAYVYRDAKTNEVTKIEFLGDVRYLEPDRLMIARKAVINPQDKSGITEDVLYRFNTNRNNAALPAWGRASLIRRFANKDYFLRKATYTTCAPQDKAWDIQAETLTLDDAKAKGVARNAVLRIHDWPVFYSPYLSFPTSKERKSGFLMPLAGYSNVGGFDLGLPYYWNIAPNYDMTIEPHLYSERGVMMGGNFVI

Nearest PDB structures (foldseek):
  8h1r-assembly2_D  TM=8.213E-01  e=4.857E-19  Pseudomonas aeruginosa PAO1
  8h1s-assembly2_A  TM=7.592E-01  e=1.18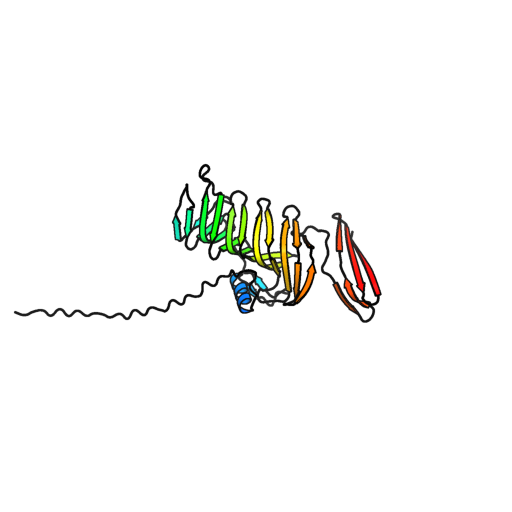1E-19  Pseudomonas aeruginosa PAO1
  4q35-assembly1_A  TM=7.622E-01  e=1.295E-17  Shigella flexneri
  5iv9-assembly1_A  TM=8.246E-01  e=1.738E-15  Klebsiella pneumoniae
  8h1r-assembly1_A  TM=8.511E-01  e=9.202E-15  Pseudomonas aeruginosa PAO1